Protein AF-A0A7C7S060-F1 (afdb_monomer)

Sequence (243 aa):
MTETAKLADVVFPVQAQVEREGTFTSGERRVQRFYPVVAPKGESLPDFQIAAKLGAKAGIELKGGFPSLIFPQIAAEIPAYEGITYRKLAEVTEQWPIVGGGDLYYGGTSYKNEQGLGVHLALHPDGDAEPWSAGTAASKSADALLAVPVTRLYDRGATLTPSNVLEPRLSHPFVALNPSDAEAQRAADGMKVNVGVNGASAPVTVRVDETVPAGFALLPRSMGIPLDGPTEVIIQLVEVVQA

Radius of gyration: 24.38 Å; Cα contacts (8 Å, |Δi|>4): 375; chains: 1; bounding box: 64×53×62 Å

Mean predicted aligned error: 9.03 Å

Structure (mmCIF, N/CA/C/O backbone):
data_AF-A0A7C7S060-F1
#
_entry.id   AF-A0A7C7S060-F1
#
loop_
_atom_site.group_PDB
_atom_site.id
_atom_site.type_symbol
_atom_site.label_atom_id
_atom_site.label_alt_id
_atom_site.label_comp_id
_atom_site.label_asym_id
_atom_site.label_entity_id
_atom_site.label_seq_id
_atom_site.pdbx_PDB_ins_code
_atom_site.Cartn_x
_atom_site.Cartn_y
_atom_site.Cartn_z
_atom_site.occupancy
_atom_site.B_iso_or_equiv
_atom_site.auth_seq_id
_atom_site.auth_comp_id
_atom_site.auth_asym_id
_atom_site.auth_atom_id
_atom_site.pdbx_PDB_model_num
ATOM 1 N N . MET A 1 1 ? -13.611 -7.825 -8.639 1.00 79.19 1 MET A N 1
ATOM 2 C CA . MET A 1 1 ? -13.849 -6.448 -9.126 1.00 79.19 1 MET A CA 1
ATOM 3 C C . MET A 1 1 ? -13.937 -5.533 -7.914 1.00 79.19 1 MET A C 1
ATOM 5 O O . MET A 1 1 ? -14.607 -5.929 -6.968 1.00 79.19 1 MET A O 1
ATOM 9 N N . THR A 1 2 ? -13.242 -4.394 -7.897 1.00 84.81 2 THR A N 1
ATOM 10 C CA . THR A 1 2 ? -13.289 -3.431 -6.774 1.00 84.81 2 THR A CA 1
ATOM 11 C C . THR A 1 2 ? -14.566 -2.586 -6.815 1.00 84.81 2 THR A C 1
ATOM 13 O O . THR A 1 2 ? -15.189 -2.496 -7.871 1.00 84.81 2 THR A O 1
ATOM 16 N N . GLU A 1 3 ? -14.947 -1.942 -5.704 1.00 84.56 3 GLU A N 1
ATOM 17 C CA . GLU A 1 3 ? -16.113 -1.036 -5.681 1.00 84.56 3 GLU A CA 1
ATOM 18 C C . GLU A 1 3 ? -15.950 0.128 -6.667 1.00 84.56 3 GLU A C 1
ATOM 20 O O . GLU A 1 3 ? -16.863 0.407 -7.436 1.00 84.56 3 GLU A O 1
ATOM 25 N N . THR A 1 4 ? -14.757 0.728 -6.749 1.00 88.56 4 THR A N 1
ATOM 26 C CA . THR A 1 4 ? -14.450 1.768 -7.745 1.00 88.56 4 THR A CA 1
ATOM 27 C C . THR A 1 4 ? -14.657 1.272 -9.176 1.00 88.56 4 THR A C 1
ATOM 29 O O . THR A 1 4 ? -15.249 1.973 -9.987 1.00 88.56 4 THR A O 1
ATOM 32 N N . ALA A 1 5 ? -14.221 0.047 -9.491 1.00 90.88 5 ALA A N 1
ATOM 33 C CA . ALA A 1 5 ? -14.382 -0.516 -10.830 1.00 90.88 5 ALA A CA 1
ATOM 34 C C . ALA A 1 5 ? -15.846 -0.840 -11.174 1.00 90.88 5 ALA A C 1
ATOM 36 O O . ALA A 1 5 ? -16.201 -0.814 -12.345 1.00 90.88 5 ALA A O 1
ATOM 37 N N . LYS A 1 6 ? -16.709 -1.120 -10.184 1.00 92.00 6 LYS A N 1
ATOM 38 C CA . LYS A 1 6 ? -18.154 -1.319 -10.415 1.00 92.00 6 LYS A CA 1
ATOM 39 C C . LYS A 1 6 ? -18.878 -0.028 -10.809 1.00 92.00 6 LYS A C 1
ATOM 41 O O . LYS A 1 6 ? -19.919 -0.108 -11.448 1.00 92.00 6 LYS A O 1
ATOM 46 N N . LEU A 1 7 ? -18.349 1.127 -10.403 1.00 95.25 7 LEU A N 1
ATOM 47 C CA . LEU A 1 7 ? -18.899 2.449 -10.722 1.00 95.25 7 LEU A CA 1
ATOM 48 C C . LEU A 1 7 ? -18.325 3.041 -12.017 1.00 95.25 7 LEU A C 1
ATOM 50 O O . LEU A 1 7 ? -18.773 4.099 -12.446 1.00 95.25 7 LEU A O 1
ATOM 54 N N . ALA A 1 8 ? -17.312 2.407 -12.607 1.00 97.00 8 ALA A N 1
ATOM 55 C CA . ALA A 1 8 ? -16.615 2.936 -13.769 1.00 97.00 8 ALA A CA 1
ATOM 56 C C . ALA A 1 8 ? -17.361 2.620 -15.072 1.00 97.00 8 ALA A C 1
ATOM 58 O O . ALA A 1 8 ? -17.828 1.499 -15.270 1.00 97.00 8 ALA A O 1
ATOM 59 N N . ASP A 1 9 ? -17.376 3.578 -16.002 1.00 98.06 9 ASP A N 1
ATOM 60 C CA . ASP A 1 9 ? -17.895 3.362 -17.360 1.00 98.06 9 ASP A CA 1
ATOM 61 C C . ASP A 1 9 ? -17.021 2.386 -18.163 1.00 98.06 9 ASP A C 1
ATOM 63 O O . ASP A 1 9 ? -17.504 1.633 -19.008 1.00 98.06 9 ASP A O 1
ATOM 67 N N . VAL A 1 10 ? -15.709 2.408 -17.907 1.00 95.69 10 VAL A N 1
ATOM 68 C CA . VAL A 1 10 ? -14.715 1.586 -18.601 1.00 95.69 10 VAL A CA 1
ATOM 69 C C . VAL A 1 10 ? -13.734 1.011 -17.589 1.00 95.69 10 VAL A C 1
ATOM 71 O O . VAL A 1 10 ? -13.185 1.728 -16.754 1.00 95.69 10 VAL A O 1
ATOM 74 N N . VAL A 1 11 ? -13.471 -0.290 -17.703 1.00 95.12 11 VAL A N 1
ATOM 75 C CA . VAL A 1 11 ? -12.499 -1.009 -16.875 1.00 95.12 11 VAL A CA 1
ATOM 76 C C . VAL A 1 11 ? -11.458 -1.659 -17.779 1.00 95.12 11 VAL A C 1
ATOM 78 O O . VAL A 1 11 ? -11.801 -2.460 -18.647 1.00 95.12 11 VAL A O 1
ATOM 81 N N . PHE A 1 12 ? -10.180 -1.345 -17.556 1.00 95.06 12 PHE A N 1
ATOM 82 C CA . PHE A 1 12 ? -9.064 -2.004 -18.236 1.00 95.06 12 PHE A CA 1
ATOM 83 C C . PHE A 1 12 ? -8.462 -3.096 -17.339 1.00 95.06 12 PHE A C 1
ATOM 85 O O . PHE A 1 12 ? -8.062 -2.796 -16.212 1.00 95.06 12 PHE A O 1
ATOM 92 N N . PRO A 1 13 ? -8.377 -4.359 -17.797 1.00 93.88 13 PRO A N 1
ATOM 93 C CA . PRO A 1 13 ? -7.760 -5.426 -17.020 1.00 93.88 13 PRO A CA 1
ATOM 94 C C . PRO A 1 13 ? -6.232 -5.274 -17.001 1.00 93.88 13 PRO A C 1
ATOM 96 O O . PRO A 1 13 ? -5.565 -5.349 -18.034 1.00 93.88 13 PRO A O 1
ATOM 99 N N . VAL A 1 14 ? -5.677 -5.094 -15.805 1.00 94.50 14 VAL A N 1
ATOM 100 C CA . VAL A 1 14 ? -4.238 -4.915 -15.571 1.00 94.50 14 VAL A CA 1
ATOM 101 C C . VAL A 1 14 ? -3.610 -6.212 -15.062 1.00 94.50 14 VAL A C 1
ATOM 103 O O . VAL A 1 14 ? -4.205 -6.917 -14.247 1.00 94.50 14 VAL A O 1
ATOM 106 N N . GLN A 1 15 ? -2.391 -6.509 -15.516 1.00 95.00 15 GLN A N 1
ATOM 107 C CA . GLN A 1 15 ? -1.579 -7.612 -14.995 1.00 95.00 15 GLN A CA 1
ATOM 108 C C . GLN A 1 15 ? -1.198 -7.402 -13.525 1.00 95.00 15 GLN A C 1
ATOM 110 O O . GLN A 1 15 ? -0.670 -6.354 -13.141 1.00 95.00 15 GLN A O 1
ATOM 115 N N . ALA A 1 16 ? -1.391 -8.434 -12.704 1.00 91.50 16 ALA A N 1
ATOM 116 C CA . ALA A 1 16 ? -0.886 -8.440 -11.334 1.00 91.50 16 ALA A CA 1
ATOM 117 C C . ALA A 1 16 ? 0.652 -8.346 -11.318 1.00 91.50 16 ALA A C 1
ATOM 119 O O . ALA A 1 16 ? 1.317 -8.682 -12.294 1.00 91.50 16 ALA A O 1
ATOM 120 N N . GLN A 1 17 ? 1.249 -7.939 -10.190 1.00 91.38 17 GLN A N 1
ATOM 121 C CA . GLN A 1 17 ? 2.715 -7.848 -10.062 1.00 91.38 17 GLN A CA 1
ATOM 122 C C . GLN A 1 17 ? 3.420 -9.144 -10.495 1.00 91.38 17 GLN A C 1
ATOM 124 O O . GLN A 1 17 ? 4.419 -9.091 -11.198 1.00 91.38 17 GLN A O 1
ATOM 129 N N . VAL A 1 18 ? 2.878 -10.300 -10.110 1.00 92.44 18 VAL A N 1
ATOM 130 C CA . VAL A 1 18 ? 3.444 -11.624 -10.417 1.00 92.44 18 VAL A CA 1
ATOM 131 C C . VAL A 1 18 ? 3.318 -12.037 -11.889 1.00 92.44 18 VAL A C 1
ATOM 133 O O . VAL A 1 18 ? 3.950 -13.006 -12.296 1.00 92.44 18 VAL A O 1
ATOM 136 N N . GLU A 1 19 ? 2.512 -11.330 -12.682 1.00 95.12 19 GLU A N 1
ATOM 137 C CA . GLU A 1 19 ? 2.265 -11.603 -14.107 1.00 95.12 19 GLU A CA 1
ATOM 138 C C . GLU A 1 19 ? 3.166 -10.767 -15.031 1.00 95.12 19 GLU A C 1
ATOM 140 O O . GLU A 1 19 ? 3.164 -10.975 -16.243 1.00 95.12 19 GLU A O 1
ATOM 145 N N . ARG A 1 20 ? 3.936 -9.819 -14.476 1.00 94.31 20 ARG A N 1
ATOM 146 C CA . ARG A 1 20 ? 4.751 -8.864 -15.239 1.00 94.31 20 ARG A CA 1
ATOM 147 C C . ARG A 1 20 ? 6.133 -8.656 -14.632 1.00 94.31 20 ARG A C 1
ATOM 149 O O . ARG A 1 20 ? 6.391 -9.046 -13.500 1.00 94.31 20 ARG A O 1
ATOM 156 N N . GLU A 1 21 ? 7.017 -8.007 -15.383 1.00 93.69 21 GLU A N 1
ATOM 157 C CA . GLU A 1 21 ? 8.284 -7.494 -14.852 1.00 93.69 21 GLU A CA 1
ATOM 158 C C . GLU A 1 21 ? 8.208 -5.987 -14.590 1.00 93.69 21 GLU A C 1
ATOM 160 O O . GLU A 1 21 ? 7.337 -5.281 -15.109 1.00 93.69 21 GLU A O 1
ATOM 165 N N . GLY A 1 22 ? 9.162 -5.488 -13.812 1.00 94.75 22 GLY A N 1
ATOM 166 C CA . GLY A 1 22 ? 9.316 -4.064 -13.562 1.00 94.75 22 GLY A CA 1
ATOM 167 C C . GLY A 1 22 ? 10.299 -3.788 -12.436 1.00 94.75 22 GLY A C 1
ATOM 168 O O . GLY A 1 22 ? 11.129 -4.631 -12.091 1.00 94.75 22 GLY A O 1
ATOM 169 N N . THR A 1 23 ? 10.190 -2.599 -11.850 1.00 95.31 23 THR A N 1
ATOM 170 C CA . THR A 1 23 ? 11.013 -2.180 -10.713 1.00 95.31 23 THR A CA 1
ATOM 171 C C . THR A 1 23 ? 10.163 -1.581 -9.600 1.00 95.31 23 THR A C 1
ATOM 173 O O . THR A 1 23 ? 9.201 -0.873 -9.890 1.00 95.31 23 THR A O 1
ATOM 176 N N . PHE A 1 24 ? 10.550 -1.806 -8.345 1.00 95.12 24 PHE A N 1
ATOM 177 C CA . PHE A 1 24 ? 10.040 -1.0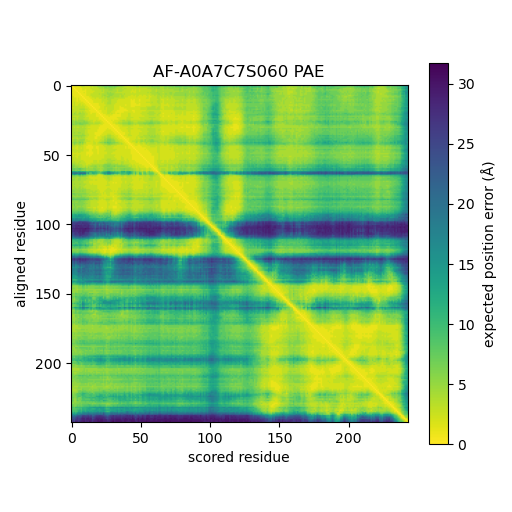79 -7.180 1.00 95.12 24 PHE A CA 1
ATOM 178 C C . PHE A 1 24 ? 11.152 -0.284 -6.519 1.00 95.12 24 PHE A C 1
ATOM 180 O O . PHE A 1 24 ? 12.291 -0.739 -6.491 1.00 95.12 24 PHE A O 1
ATOM 187 N N . THR A 1 25 ? 10.797 0.854 -5.934 1.00 94.38 25 THR A N 1
ATOM 188 C CA . THR A 1 25 ? 11.681 1.623 -5.058 1.00 94.38 25 THR A CA 1
ATOM 189 C C . THR A 1 25 ? 11.137 1.525 -3.641 1.00 94.38 25 THR A C 1
ATOM 191 O O . THR A 1 25 ? 10.009 1.938 -3.381 1.00 94.38 25 THR A O 1
ATOM 194 N N . SER A 1 26 ? 11.905 0.921 -2.738 1.00 92.56 26 SER A N 1
ATOM 195 C CA . SER A 1 26 ? 11.508 0.722 -1.343 1.00 92.56 26 SER A CA 1
ATOM 196 C C . SER A 1 26 ? 11.658 2.003 -0.508 1.00 92.56 26 SER A C 1
ATOM 198 O O . SER A 1 26 ? 12.288 2.973 -0.931 1.00 92.56 26 SER A O 1
ATOM 200 N N . GLY A 1 27 ? 11.129 1.990 0.723 1.00 89.25 27 GLY A N 1
ATOM 201 C CA . GLY A 1 27 ? 11.260 3.105 1.673 1.00 89.25 27 GLY A CA 1
ATOM 202 C C . GLY A 1 27 ? 12.701 3.396 2.118 1.00 89.25 27 GLY A C 1
ATOM 203 O O . GLY A 1 27 ? 13.007 4.520 2.494 1.00 89.25 27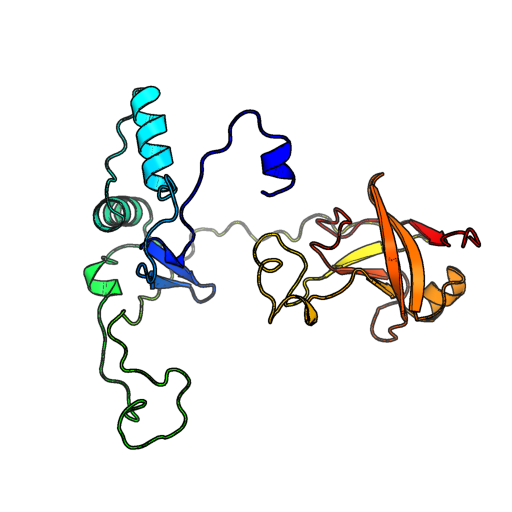 GLY A O 1
ATOM 204 N N . GLU A 1 28 ? 13.614 2.427 2.000 1.00 90.31 28 GLU A N 1
ATOM 205 C CA . GLU A 1 28 ? 15.060 2.638 2.193 1.00 90.31 28 GLU A CA 1
ATOM 206 C C . GLU A 1 28 ? 15.756 3.199 0.935 1.00 90.31 28 GLU A C 1
ATOM 208 O O . GLU A 1 28 ? 16.983 3.238 0.858 1.00 90.31 28 GLU A O 1
ATOM 213 N N . ARG A 1 29 ? 14.979 3.648 -0.062 1.00 92.62 29 ARG A N 1
ATOM 214 C CA . ARG A 1 29 ? 15.452 4.176 -1.351 1.00 92.62 29 ARG A CA 1
ATOM 215 C C . ARG A 1 29 ? 16.199 3.135 -2.187 1.00 92.62 29 ARG A C 1
ATOM 217 O O . ARG A 1 29 ? 17.098 3.489 -2.947 1.00 92.62 29 ARG A O 1
ATOM 224 N N . ARG A 1 30 ? 15.853 1.850 -2.074 1.00 94.12 30 ARG A N 1
ATOM 225 C CA . ARG A 1 30 ? 16.434 0.787 -2.905 1.00 94.12 30 ARG A CA 1
ATOM 226 C C . ARG A 1 30 ? 15.531 0.477 -4.089 1.00 94.12 30 ARG A C 1
ATOM 228 O O . ARG A 1 30 ? 14.397 0.046 -3.901 1.00 94.12 30 ARG A O 1
ATOM 235 N N . VAL A 1 31 ? 16.058 0.634 -5.299 1.00 96.19 31 VAL A N 1
ATOM 236 C CA . VAL A 1 31 ? 15.412 0.193 -6.538 1.00 96.19 31 VAL A CA 1
ATOM 237 C C . VAL A 1 31 ? 15.711 -1.285 -6.751 1.00 96.19 31 VAL A C 1
ATOM 239 O O . VAL A 1 31 ? 16.875 -1.672 -6.792 1.00 96.19 31 VAL A O 1
ATOM 242 N N . GLN A 1 32 ? 14.689 -2.116 -6.915 1.00 94.19 32 GLN A N 1
ATOM 243 C CA . GLN A 1 32 ? 14.816 -3.554 -7.152 1.00 94.19 32 GLN A CA 1
ATOM 244 C C . GLN A 1 32 ? 14.000 -3.965 -8.370 1.00 94.19 32 GLN A C 1
ATOM 246 O O . GLN A 1 32 ? 12.876 -3.500 -8.551 1.00 94.19 32 GLN A O 1
ATOM 251 N N . ARG A 1 33 ? 14.556 -4.858 -9.194 1.00 94.06 33 ARG A N 1
ATOM 252 C CA . ARG A 1 33 ? 13.839 -5.473 -10.312 1.00 94.06 33 ARG A CA 1
ATOM 253 C C . ARG A 1 33 ? 13.039 -6.674 -9.816 1.00 94.06 33 ARG A C 1
ATOM 255 O O . ARG A 1 33 ? 13.531 -7.454 -9.008 1.00 94.06 33 ARG A O 1
ATOM 262 N N . PHE A 1 34 ? 11.830 -6.833 -10.334 1.00 92.88 34 PHE A N 1
ATOM 263 C CA . PHE A 1 34 ? 11.032 -8.042 -10.169 1.00 92.88 34 PHE A CA 1
ATOM 264 C C . PHE A 1 34 ? 10.691 -8.636 -11.537 1.00 92.88 34 PHE A C 1
ATOM 266 O O . PHE A 1 34 ? 10.683 -7.932 -12.551 1.00 92.88 34 PHE A O 1
ATOM 273 N N . TYR A 1 35 ? 10.412 -9.935 -11.548 1.00 92.25 35 TYR A N 1
ATOM 274 C CA . TYR A 1 35 ? 10.188 -10.729 -12.754 1.00 92.25 35 TYR A CA 1
ATOM 275 C C . TYR A 1 35 ? 8.811 -11.396 -12.699 1.00 92.25 35 TYR A C 1
ATOM 277 O O . TYR A 1 35 ? 8.323 -11.675 -11.598 1.00 92.25 35 TYR A O 1
ATOM 285 N N . PRO A 1 36 ? 8.196 -11.691 -13.857 1.00 93.38 36 PRO A N 1
ATOM 286 C CA . PRO A 1 36 ? 6.986 -12.490 -13.904 1.00 93.38 36 PRO A CA 1
ATOM 287 C C . PRO A 1 36 ? 7.281 -13.892 -13.373 1.00 93.38 36 PRO A C 1
ATOM 289 O O . PRO A 1 36 ? 8.278 -14.518 -13.731 1.00 93.38 36 PRO A O 1
ATOM 292 N N . VAL A 1 37 ? 6.389 -14.386 -12.526 1.00 92.56 37 VAL A N 1
ATOM 293 C CA . VAL A 1 37 ? 6.444 -15.736 -11.946 1.00 92.56 37 VAL A CA 1
ATOM 294 C C . VAL A 1 37 ? 5.328 -16.612 -12.515 1.00 92.56 37 VAL A C 1
ATOM 296 O O . VAL A 1 37 ? 5.441 -17.834 -12.537 1.00 92.56 37 VAL A O 1
ATOM 299 N N . VAL A 1 38 ? 4.253 -15.998 -13.009 1.00 94.00 38 VAL A N 1
ATOM 300 C CA . VAL A 1 38 ? 3.121 -16.684 -13.637 1.00 94.00 38 VAL A CA 1
ATOM 301 C C . VAL A 1 38 ? 2.779 -16.035 -14.973 1.00 94.00 38 VAL A C 1
ATOM 303 O O . VAL A 1 38 ? 3.106 -14.875 -15.217 1.00 94.00 38 VAL A O 1
ATOM 306 N N . ALA A 1 39 ? 2.114 -16.789 -15.847 1.00 94.62 39 ALA A N 1
ATOM 307 C CA . ALA A 1 39 ? 1.621 -16.249 -17.107 1.00 94.62 39 ALA A CA 1
ATOM 308 C C . ALA A 1 39 ? 0.500 -15.217 -16.861 1.00 94.62 39 ALA A C 1
ATOM 310 O O . ALA A 1 39 ? -0.282 -15.392 -15.918 1.00 94.62 39 ALA A O 1
ATOM 311 N N . PRO A 1 40 ? 0.377 -14.183 -17.714 1.00 93.62 40 PRO A N 1
ATOM 312 C CA . PRO A 1 40 ? -0.748 -13.257 -17.676 1.00 93.62 40 PRO A CA 1
ATOM 313 C C . PRO A 1 40 ? -2.099 -13.967 -17.745 1.00 93.62 40 PRO A C 1
ATOM 315 O O . PRO A 1 40 ? -2.257 -14.976 -18.438 1.00 93.62 40 PRO A O 1
ATOM 318 N N . LYS A 1 41 ? -3.093 -13.418 -17.048 1.00 90.44 41 LYS A N 1
ATOM 319 C CA . LYS A 1 41 ? -4.456 -13.952 -17.048 1.00 90.44 41 LYS A CA 1
ATOM 320 C C . LYS A 1 41 ? -5.336 -13.259 -18.080 1.00 90.44 41 LYS A C 1
ATOM 322 O O . LYS A 1 41 ? -5.590 -12.060 -17.996 1.00 90.44 41 LYS A O 1
ATOM 327 N N . GLY A 1 42 ? -5.897 -14.054 -18.989 1.00 93.19 42 GLY A N 1
ATOM 328 C CA . GLY A 1 42 ? -6.830 -13.566 -20.003 1.00 93.19 42 GLY A CA 1
ATOM 329 C C . GLY A 1 42 ? -6.182 -12.516 -20.902 1.00 93.19 42 GLY A C 1
ATOM 330 O O . GLY A 1 42 ? -5.068 -12.706 -21.378 1.00 93.19 42 GLY A O 1
ATOM 331 N N . GLU A 1 43 ? -6.881 -11.403 -21.113 1.00 93.12 43 GLU A N 1
ATOM 332 C CA . GLU A 1 43 ? -6.430 -10.291 -21.960 1.00 93.12 43 GLU A CA 1
ATOM 333 C C . GLU A 1 43 ? -5.741 -9.172 -21.156 1.00 93.12 43 GLU A C 1
ATOM 335 O O . GLU A 1 43 ? -5.649 -8.034 -21.620 1.00 93.12 43 GLU A O 1
ATOM 340 N N . SER A 1 44 ? -5.287 -9.462 -19.929 1.00 94.88 44 SER A N 1
ATOM 341 C CA . SER A 1 44 ? -4.650 -8.453 -19.087 1.00 94.88 44 SER A CA 1
ATOM 342 C C . SER A 1 44 ? -3.315 -7.988 -19.668 1.00 94.88 44 SER A C 1
ATOM 344 O O . SER A 1 44 ? -2.501 -8.771 -20.171 1.00 94.88 44 SER A O 1
ATOM 346 N N . LEU A 1 45 ? -3.065 -6.684 -19.563 1.00 95.06 45 LEU A N 1
ATOM 347 C CA . LEU A 1 45 ? -1.833 -6.048 -20.026 1.00 95.06 45 LEU A CA 1
ATOM 348 C C . LEU A 1 45 ? -1.111 -5.354 -18.863 1.00 95.06 45 LEU A C 1
ATOM 350 O O . LEU A 1 45 ? -1.756 -4.954 -17.890 1.00 95.06 45 LEU A O 1
ATOM 354 N N . PRO A 1 46 ? 0.218 -5.161 -18.936 1.00 95.00 46 PRO A N 1
ATOM 355 C CA . PRO A 1 46 ? 0.897 -4.266 -18.011 1.00 95.00 46 PRO A CA 1
ATOM 356 C C . PRO A 1 46 ? 0.348 -2.838 -18.147 1.00 95.00 46 PRO A C 1
ATOM 358 O O . PRO A 1 46 ? 0.124 -2.374 -19.267 1.00 95.00 46 PRO A O 1
ATOM 361 N N . ASP A 1 47 ? 0.225 -2.112 -17.029 1.00 93.88 47 ASP A N 1
ATOM 362 C CA . ASP A 1 47 ? -0.286 -0.726 -17.005 1.00 93.88 47 ASP A CA 1
ATOM 363 C C . ASP A 1 47 ? 0.347 0.177 -18.076 1.00 93.88 47 ASP A C 1
ATOM 365 O O . ASP A 1 47 ? -0.349 0.890 -18.797 1.00 93.88 47 ASP A O 1
ATOM 369 N N . PHE A 1 48 ? 1.673 0.106 -18.240 1.00 92.69 48 PHE A N 1
ATOM 370 C CA . PHE A 1 48 ? 2.401 0.943 -19.195 1.00 92.69 48 PHE A CA 1
ATOM 371 C C . PHE A 1 48 ? 2.032 0.652 -20.660 1.00 92.69 48 PHE A C 1
ATOM 373 O O . PHE A 1 48 ? 2.052 1.564 -21.484 1.00 92.69 48 PHE A O 1
ATOM 380 N N . GLN A 1 49 ? 1.651 -0.585 -21.005 1.00 93.69 49 GLN A N 1
ATOM 381 C CA . GLN A 1 49 ? 1.196 -0.911 -22.361 1.00 93.69 49 GLN A CA 1
ATOM 382 C C . GLN A 1 49 ? -0.224 -0.407 -22.612 1.00 93.69 49 GLN A C 1
ATOM 384 O O . GLN A 1 49 ? -0.537 0.000 -23.731 1.00 93.69 49 GLN A O 1
ATOM 389 N N . ILE A 1 50 ? -1.081 -0.414 -21.587 1.00 94.31 50 ILE A N 1
ATOM 390 C CA . ILE A 1 50 ? -2.417 0.188 -21.662 1.00 94.31 50 ILE A CA 1
ATOM 391 C C . ILE A 1 50 ? -2.267 1.693 -21.892 1.00 94.31 50 ILE A C 1
ATOM 393 O O . ILE A 1 50 ? -2.840 2.219 -22.845 1.00 94.31 50 ILE A O 1
ATOM 397 N N . ALA A 1 51 ? -1.418 2.361 -21.104 1.00 93.06 51 ALA A N 1
ATOM 398 C CA . ALA A 1 51 ? -1.097 3.774 -21.284 1.00 93.06 51 ALA A CA 1
ATOM 399 C C . ALA A 1 51 ? -0.552 4.066 -22.693 1.00 93.06 51 ALA A C 1
ATOM 401 O O . ALA A 1 51 ? -1.031 4.987 -23.350 1.00 93.06 51 ALA A O 1
ATOM 402 N N . ALA A 1 52 ? 0.371 3.246 -23.208 1.00 92.62 52 ALA A N 1
ATOM 403 C CA . ALA A 1 52 ? 0.900 3.395 -24.564 1.00 92.62 52 ALA A CA 1
ATOM 404 C C . ALA A 1 52 ? -0.174 3.241 -25.654 1.00 92.62 52 ALA A C 1
ATOM 406 O O . ALA A 1 52 ? -0.218 4.032 -26.596 1.00 92.62 52 ALA A O 1
ATOM 407 N N . LYS A 1 53 ? -1.081 2.264 -25.523 1.00 93.06 53 LYS A N 1
ATOM 408 C CA . LYS A 1 53 ? -2.200 2.064 -26.462 1.00 93.06 53 LYS A CA 1
ATOM 409 C C . LYS A 1 53 ? -3.198 3.224 -26.430 1.00 93.06 53 LYS A C 1
ATOM 411 O O . LYS A 1 53 ? -3.701 3.614 -27.483 1.00 93.06 53 LYS A O 1
ATOM 416 N N . LEU A 1 54 ? -3.488 3.761 -25.245 1.00 94.12 54 LEU A N 1
ATOM 417 C CA . LEU A 1 54 ? -4.349 4.934 -25.082 1.00 94.12 54 LEU A CA 1
ATOM 418 C C . LEU A 1 54 ? -3.692 6.185 -25.668 1.00 94.12 54 LEU A C 1
ATOM 420 O O . LEU A 1 54 ? -4.329 6.892 -26.446 1.00 94.12 54 LEU A O 1
ATOM 424 N N . GLY A 1 55 ? -2.407 6.400 -25.379 1.00 93.75 55 GLY A N 1
ATOM 425 C CA . GLY A 1 55 ? -1.606 7.471 -25.966 1.00 93.75 55 GLY A CA 1
ATOM 426 C C . GLY A 1 55 ? -1.646 7.428 -27.490 1.00 93.75 55 GLY A C 1
ATOM 427 O O . GLY A 1 55 ? -2.006 8.420 -28.115 1.00 93.75 55 GLY A O 1
ATOM 428 N N . ALA A 1 56 ? -1.406 6.259 -28.094 1.00 93.50 56 ALA A N 1
ATOM 429 C CA . ALA A 1 56 ? -1.436 6.099 -29.547 1.00 93.50 56 ALA A CA 1
ATOM 430 C C . ALA A 1 56 ? -2.794 6.491 -30.159 1.00 93.50 56 ALA A C 1
ATOM 432 O O . ALA A 1 56 ? -2.839 7.127 -31.210 1.00 93.50 56 ALA A O 1
ATOM 433 N N . LYS A 1 57 ? -3.909 6.169 -29.487 1.00 94.06 57 LYS A N 1
ATOM 434 C CA . LYS A 1 57 ? -5.253 6.600 -29.912 1.00 94.06 57 LYS A CA 1
ATOM 435 C C . LYS A 1 57 ? -5.476 8.107 -29.768 1.00 94.06 57 LYS A C 1
ATOM 437 O O . LYS A 1 57 ? -6.253 8.666 -30.533 1.00 94.06 57 LYS A O 1
ATOM 442 N N . ALA A 1 58 ? -4.800 8.747 -28.819 1.00 95.75 58 ALA A N 1
ATOM 443 C CA . ALA A 1 58 ? -4.812 10.192 -28.614 1.00 95.75 58 ALA A CA 1
ATOM 444 C C . ALA A 1 58 ? -3.763 10.945 -29.462 1.00 95.75 58 ALA A C 1
ATOM 446 O O . ALA A 1 58 ? -3.630 12.157 -29.323 1.00 95.75 58 ALA A O 1
ATOM 447 N N . GLY A 1 59 ? -3.010 10.255 -30.329 1.00 96.19 59 GLY A N 1
ATOM 448 C CA . GLY A 1 59 ? -1.944 10.858 -31.138 1.00 96.19 59 GLY A CA 1
ATOM 449 C C . GLY A 1 59 ? -0.621 11.087 -30.393 1.00 96.19 59 GLY A C 1
ATOM 450 O O . GLY A 1 59 ? 0.233 11.816 -30.886 1.00 96.19 59 GLY A O 1
ATOM 451 N N . ILE A 1 60 ? -0.438 10.471 -29.221 1.00 93.81 60 ILE A N 1
ATOM 452 C CA . ILE A 1 60 ? 0.781 10.533 -28.405 1.00 93.81 60 ILE A CA 1
ATOM 453 C C . ILE A 1 60 ? 1.538 9.208 -28.531 1.00 93.81 60 ILE A C 1
ATOM 455 O O . ILE A 1 60 ? 1.079 8.162 -28.070 1.00 93.81 60 ILE A O 1
ATOM 459 N N . GLU A 1 61 ? 2.728 9.237 -29.123 1.00 89.06 61 GLU A N 1
ATOM 460 C CA . GLU A 1 61 ? 3.554 8.039 -29.260 1.00 89.06 61 GLU A CA 1
ATOM 461 C C . GLU A 1 61 ? 4.408 7.809 -28.005 1.00 89.06 61 GLU A C 1
ATOM 463 O O . GLU A 1 61 ? 5.436 8.453 -27.797 1.00 89.06 61 GLU A O 1
ATOM 468 N N . LEU A 1 62 ? 3.993 6.859 -27.163 1.00 86.12 62 LEU A N 1
ATOM 469 C CA . LEU A 1 62 ? 4.776 6.420 -26.007 1.00 86.12 62 LEU A CA 1
ATOM 470 C C . LEU A 1 62 ? 5.652 5.223 -26.392 1.00 86.12 62 LEU A C 1
ATOM 472 O O . LEU A 1 62 ? 5.165 4.113 -26.626 1.00 86.12 62 LEU A O 1
ATOM 476 N N . LYS A 1 63 ? 6.969 5.436 -26.435 1.00 77.06 63 LYS A N 1
ATOM 477 C CA . LYS A 1 63 ? 7.956 4.380 -26.694 1.00 77.06 63 LYS A CA 1
ATOM 478 C C . LYS A 1 63 ? 8.096 3.500 -25.448 1.00 77.06 63 LYS A C 1
ATOM 480 O O . LYS A 1 63 ? 8.727 3.911 -24.479 1.00 77.06 63 LYS A O 1
ATOM 485 N N . GLY A 1 64 ? 7.524 2.292 -25.445 1.00 65.88 64 GLY A N 1
ATOM 486 C CA . GLY A 1 64 ? 7.534 1.488 -24.215 1.00 65.88 64 GLY A CA 1
ATOM 487 C C . GLY A 1 64 ? 6.895 0.104 -24.285 1.00 65.88 64 GLY A C 1
ATOM 488 O O . GLY A 1 64 ? 5.977 -0.183 -23.528 1.00 65.88 64 GLY A O 1
ATOM 489 N N . GLY A 1 65 ? 7.387 -0.787 -25.151 1.00 80.00 65 GLY A N 1
ATOM 490 C CA . GLY A 1 65 ? 6.917 -2.183 -25.173 1.00 80.00 65 GLY A CA 1
ATOM 491 C C . GLY A 1 65 ? 7.377 -3.016 -23.968 1.00 80.00 65 GLY A C 1
ATOM 492 O O . GLY A 1 65 ? 6.679 -3.943 -23.557 1.00 80.00 65 GLY A O 1
ATOM 493 N N . PHE A 1 66 ? 8.523 -2.652 -23.385 1.00 89.00 66 PHE A N 1
ATOM 494 C CA . PHE A 1 66 ? 9.184 -3.391 -22.312 1.00 89.00 66 PHE A CA 1
ATOM 495 C C . PHE A 1 66 ? 9.711 -2.438 -21.235 1.00 89.00 66 PHE A C 1
ATOM 497 O O . PHE A 1 66 ? 10.198 -1.354 -21.579 1.00 89.00 66 PHE A O 1
ATOM 504 N N . PRO A 1 67 ? 9.708 -2.835 -19.950 1.00 92.44 67 PRO A N 1
ATOM 505 C CA . PRO A 1 67 ? 10.205 -1.980 -18.872 1.00 92.44 67 PRO A CA 1
ATOM 506 C C . PRO A 1 67 ? 11.680 -1.577 -19.029 1.00 92.44 67 PRO A C 1
ATOM 508 O O . PRO A 1 67 ? 12.056 -0.462 -18.671 1.00 92.44 67 PRO A O 1
ATOM 511 N N . SER A 1 68 ? 12.494 -2.419 -19.673 1.00 91.00 68 SER A N 1
ATOM 512 C CA . SER A 1 68 ? 13.891 -2.125 -20.021 1.00 91.00 68 SER A CA 1
ATOM 513 C C . SER A 1 68 ? 14.072 -0.954 -20.998 1.00 91.00 68 SER A C 1
ATOM 515 O O . SER A 1 68 ? 15.152 -0.370 -21.037 1.00 91.00 68 SER A O 1
ATOM 517 N N . LEU A 1 69 ? 13.038 -0.594 -21.767 1.00 90.81 69 LEU A N 1
ATOM 518 C CA . LEU A 1 69 ? 13.036 0.557 -22.680 1.00 90.81 69 LEU A CA 1
ATOM 519 C C . LEU A 1 69 ? 12.462 1.823 -22.033 1.00 90.81 69 LEU A C 1
ATOM 521 O O . LEU A 1 69 ? 12.774 2.932 -22.463 1.00 90.81 69 LEU A O 1
ATOM 525 N N . ILE A 1 70 ? 11.624 1.658 -21.009 1.00 92.62 70 ILE A N 1
ATOM 526 C CA . ILE A 1 70 ? 10.987 2.761 -20.280 1.00 92.62 70 ILE A CA 1
ATOM 527 C C . ILE A 1 70 ? 11.932 3.295 -19.206 1.00 92.62 70 ILE A C 1
ATOM 529 O O . ILE A 1 70 ? 12.095 4.501 -19.058 1.00 92.62 70 ILE A O 1
ATOM 533 N N . PHE A 1 71 ? 12.603 2.409 -18.474 1.00 93.62 71 PHE A N 1
ATOM 534 C CA . PHE A 1 71 ? 13.439 2.805 -17.345 1.00 93.62 71 PHE A CA 1
ATOM 535 C C . PHE A 1 71 ? 14.584 3.764 -17.699 1.00 93.62 71 PHE A C 1
ATOM 537 O O . PHE A 1 71 ? 14.805 4.691 -16.927 1.00 93.62 71 PHE A O 1
ATOM 544 N N . PRO A 1 72 ? 15.284 3.639 -18.846 1.00 92.38 72 PRO A N 1
ATOM 545 C CA . PRO A 1 72 ? 16.268 4.642 -19.250 1.00 92.38 72 PRO A CA 1
ATOM 546 C C . PRO A 1 72 ? 15.672 6.041 -19.452 1.00 92.38 72 PRO A C 1
ATOM 548 O O . PRO A 1 72 ? 16.371 7.020 -19.227 1.00 92.38 72 PRO A O 1
ATOM 551 N N . GLN A 1 73 ? 14.397 6.148 -19.845 1.00 92.31 73 GLN A N 1
ATOM 552 C CA . GLN A 1 73 ? 13.706 7.439 -19.968 1.00 92.31 73 GLN A CA 1
ATOM 553 C C . GLN A 1 73 ? 13.472 8.042 -18.579 1.00 92.31 73 GLN A C 1
ATOM 555 O O . GLN A 1 73 ? 13.816 9.195 -18.351 1.00 92.31 73 GLN A O 1
ATOM 560 N N . ILE A 1 74 ? 13.011 7.224 -17.623 1.00 92.25 74 ILE A N 1
ATOM 561 C CA . ILE A 1 74 ? 12.871 7.623 -16.211 1.00 92.25 74 ILE A CA 1
ATOM 562 C C . ILE A 1 74 ? 14.223 8.068 -15.640 1.00 92.25 74 ILE A C 1
ATOM 564 O O . ILE A 1 74 ? 14.315 9.114 -15.008 1.00 92.25 74 ILE A O 1
ATOM 568 N N . ALA A 1 75 ? 15.282 7.291 -15.879 1.00 92.31 75 ALA A N 1
ATOM 569 C CA . ALA A 1 75 ? 16.625 7.586 -15.389 1.00 92.31 75 ALA A CA 1
ATOM 570 C C . ALA A 1 75 ? 17.247 8.840 -16.024 1.00 92.31 75 ALA A C 1
ATOM 572 O O . ALA A 1 75 ? 18.110 9.459 -15.410 1.00 92.31 75 ALA A O 1
ATOM 573 N N . ALA A 1 76 ? 16.820 9.213 -17.234 1.00 91.69 76 ALA A N 1
ATOM 574 C CA . ALA A 1 76 ? 17.236 10.451 -17.886 1.00 91.69 76 ALA A CA 1
ATOM 575 C C . ALA A 1 76 ? 16.486 11.684 -17.352 1.00 91.69 76 ALA A C 1
ATOM 577 O O . ALA A 1 76 ? 17.029 12.784 -17.390 1.00 91.69 76 ALA A O 1
ATOM 578 N N . GLU A 1 77 ? 15.252 11.511 -16.876 1.00 92.31 77 GLU A N 1
ATOM 579 C CA . GLU A 1 77 ? 14.403 12.603 -16.388 1.00 92.31 77 GLU A CA 1
ATOM 580 C C . GLU A 1 77 ? 14.559 12.854 -14.882 1.00 92.31 77 GLU A C 1
ATOM 582 O O . GLU A 1 77 ? 14.488 13.996 -14.435 1.00 92.31 77 GLU A O 1
ATOM 587 N N . ILE A 1 78 ? 14.795 11.803 -14.092 1.00 90.81 78 ILE A N 1
ATOM 588 C CA . ILE A 1 78 ? 14.875 11.883 -12.631 1.00 90.81 78 ILE A CA 1
ATOM 589 C C . ILE A 1 78 ? 16.338 11.733 -12.187 1.00 90.81 78 ILE A C 1
ATOM 591 O O . ILE A 1 78 ? 16.845 10.608 -12.181 1.00 90.81 78 ILE A O 1
ATOM 595 N N . PRO A 1 79 ? 17.004 12.808 -11.711 1.00 89.25 79 PRO A N 1
ATOM 596 C CA . PRO A 1 79 ? 18.421 12.772 -11.326 1.00 89.25 79 PRO A CA 1
ATOM 597 C C . PRO A 1 79 ? 18.774 11.683 -10.307 1.00 89.25 79 PRO A C 1
ATOM 599 O O . PRO A 1 79 ? 19.832 11.070 -10.377 1.00 89.25 79 PRO A O 1
ATOM 602 N N . ALA A 1 80 ? 17.863 11.365 -9.382 1.00 89.56 80 ALA A N 1
ATOM 603 C CA . ALA A 1 80 ? 18.088 10.313 -8.389 1.00 89.56 80 ALA A CA 1
ATOM 604 C C . ALA A 1 80 ? 18.330 8.919 -9.009 1.00 89.56 80 ALA A C 1
ATOM 606 O O . ALA A 1 80 ? 18.953 8.073 -8.370 1.00 89.56 80 ALA A O 1
ATOM 607 N N . TYR A 1 81 ? 17.844 8.678 -10.231 1.00 92.44 81 TYR A N 1
ATOM 608 C CA . TYR A 1 81 ? 17.966 7.410 -10.956 1.00 92.44 81 TYR A CA 1
ATOM 609 C C . TYR A 1 81 ? 19.191 7.367 -11.885 1.00 92.44 81 TYR A C 1
ATOM 611 O O . TYR A 1 81 ? 19.380 6.380 -12.606 1.00 92.44 81 TYR A O 1
ATOM 619 N N . GLU A 1 82 ? 20.039 8.398 -11.863 1.00 89.50 82 GLU A N 1
ATOM 620 C CA . GLU A 1 82 ? 21.239 8.475 -12.689 1.00 89.50 82 GLU A CA 1
ATOM 621 C C . GLU A 1 82 ? 22.145 7.245 -12.496 1.00 89.50 82 GLU A C 1
ATOM 623 O O . GLU A 1 82 ? 22.391 6.758 -11.389 1.00 89.50 82 GLU A O 1
ATOM 628 N N . GLY A 1 83 ? 22.634 6.693 -13.610 1.00 88.88 83 GLY A N 1
ATOM 629 C CA . GLY A 1 83 ? 23.530 5.534 -13.604 1.00 88.88 83 GLY A CA 1
ATOM 630 C C . GLY A 1 83 ? 22.878 4.211 -13.177 1.00 88.88 83 GLY A C 1
ATOM 631 O O . GLY A 1 83 ? 23.572 3.190 -13.073 1.00 88.88 83 GLY A O 1
ATOM 632 N N . ILE A 1 84 ? 21.563 4.185 -12.941 1.00 93.75 84 ILE A N 1
ATOM 633 C CA . ILE A 1 84 ? 20.814 2.952 -12.699 1.00 93.75 84 ILE A CA 1
ATOM 634 C C . ILE A 1 84 ? 20.350 2.391 -14.039 1.00 93.75 84 ILE A C 1
ATOM 636 O O . ILE A 1 84 ? 19.755 3.074 -14.865 1.00 93.75 84 ILE A O 1
ATOM 640 N N . THR A 1 85 ? 20.616 1.107 -14.261 1.00 93.62 85 THR A N 1
ATOM 641 C CA . THR A 1 85 ? 20.196 0.394 -15.470 1.00 93.62 85 THR A CA 1
ATOM 642 C C . THR A 1 85 ? 19.576 -0.942 -15.096 1.00 93.62 85 THR A C 1
ATOM 644 O O . THR A 1 85 ? 19.896 -1.510 -14.053 1.00 93.62 85 THR A O 1
ATOM 647 N N . TYR A 1 86 ? 18.739 -1.499 -15.974 1.00 92.12 86 TYR A N 1
ATOM 648 C CA . TYR A 1 86 ? 18.169 -2.839 -15.775 1.00 92.12 86 TYR A CA 1
ATOM 649 C C . TYR A 1 86 ? 19.238 -3.920 -15.597 1.00 92.12 86 TYR A C 1
ATOM 651 O O . TYR A 1 86 ? 19.025 -4.874 -14.853 1.00 92.12 86 TYR A O 1
ATOM 659 N N . ARG A 1 87 ? 20.398 -3.750 -16.244 1.00 91.81 87 ARG A N 1
ATOM 660 C CA . ARG A 1 87 ? 21.556 -4.624 -16.060 1.00 91.81 87 ARG A CA 1
ATOM 661 C C . ARG A 1 87 ? 22.087 -4.533 -14.633 1.00 91.81 87 ARG A C 1
ATOM 663 O O . ARG A 1 87 ? 22.195 -5.562 -13.986 1.00 91.81 87 ARG A O 1
ATOM 670 N N . LYS A 1 88 ? 22.332 -3.316 -14.139 1.00 93.31 88 LYS A N 1
ATOM 671 C CA . LYS A 1 88 ? 22.814 -3.075 -12.771 1.00 93.31 88 LYS A CA 1
ATOM 672 C C . LYS A 1 88 ? 21.831 -3.593 -11.718 1.00 93.31 88 LYS A C 1
ATOM 674 O O . LYS A 1 88 ? 22.232 -4.161 -10.715 1.00 93.31 88 LYS A O 1
ATOM 679 N N . LEU A 1 89 ? 20.529 -3.450 -11.967 1.00 93.56 89 LEU A N 1
ATOM 680 C CA . LEU A 1 89 ? 19.486 -3.970 -11.078 1.00 93.56 89 LEU A CA 1
ATOM 681 C C . LEU A 1 89 ? 19.443 -5.502 -11.015 1.00 93.56 89 LEU A C 1
ATOM 683 O O . LEU A 1 89 ? 18.989 -6.039 -10.010 1.00 93.56 89 LEU A O 1
ATOM 687 N N . ALA A 1 90 ? 19.895 -6.187 -12.067 1.00 91.56 90 ALA A N 1
ATOM 688 C CA . ALA A 1 90 ? 19.969 -7.644 -12.139 1.00 91.56 90 ALA A CA 1
ATOM 689 C C . ALA A 1 90 ? 21.310 -8.207 -11.631 1.00 91.56 90 ALA A C 1
ATOM 691 O O . ALA A 1 90 ? 21.497 -9.422 -11.633 1.00 91.56 90 ALA A O 1
ATOM 692 N N . GLU A 1 91 ? 22.249 -7.354 -11.209 1.00 92.06 91 GLU A N 1
ATOM 693 C CA . GLU A 1 91 ? 23.527 -7.808 -10.664 1.00 92.06 91 GLU A CA 1
ATOM 694 C C . GLU A 1 91 ? 23.324 -8.521 -9.326 1.00 92.06 91 GLU A C 1
ATOM 696 O O . GLU A 1 91 ? 22.619 -8.050 -8.426 1.00 92.06 91 GLU A O 1
ATOM 701 N N . VAL A 1 92 ? 23.976 -9.673 -9.210 1.00 89.06 92 VAL A N 1
ATOM 702 C CA . VAL A 1 92 ? 24.024 -10.497 -8.007 1.00 89.06 92 VAL A CA 1
ATOM 703 C C . VAL A 1 92 ? 25.465 -10.590 -7.530 1.00 89.06 92 VAL A C 1
ATOM 705 O O . VAL A 1 92 ? 26.399 -10.576 -8.332 1.00 89.06 92 VAL A O 1
ATOM 708 N N . THR A 1 93 ? 25.650 -10.706 -6.221 1.00 83.75 93 THR A N 1
ATOM 709 C CA . THR A 1 93 ? 26.945 -11.022 -5.615 1.00 83.75 93 THR A CA 1
ATOM 710 C C . THR A 1 93 ? 26.790 -12.261 -4.756 1.00 83.75 93 THR A C 1
ATOM 712 O O . THR A 1 93 ? 25.702 -12.541 -4.247 1.00 83.75 93 THR A O 1
ATOM 715 N N . GLU A 1 94 ? 27.878 -13.002 -4.579 1.00 79.50 94 GLU A N 1
ATOM 716 C CA . GLU A 1 94 ? 27.901 -14.110 -3.632 1.00 79.50 94 GLU A CA 1
ATOM 717 C C . GLU A 1 94 ? 27.611 -13.592 -2.214 1.00 79.50 94 GLU A C 1
ATOM 719 O O . GLU A 1 94 ? 28.103 -12.533 -1.815 1.00 79.50 94 GLU A O 1
ATOM 724 N N . GLN A 1 95 ? 26.760 -14.307 -1.477 1.00 71.38 95 GLN A N 1
ATOM 725 C CA . GLN A 1 95 ? 26.392 -13.975 -0.103 1.00 71.38 95 GLN A CA 1
ATOM 726 C C . GLN A 1 95 ? 26.947 -15.045 0.834 1.00 71.38 95 GLN A C 1
ATOM 728 O O . GLN A 1 95 ? 26.771 -16.237 0.585 1.00 71.38 95 GLN A O 1
ATOM 733 N N . TRP A 1 96 ? 27.611 -14.604 1.906 1.00 69.12 96 TRP A N 1
ATOM 734 C CA . TRP A 1 96 ? 28.107 -15.471 2.971 1.00 69.12 96 TRP A CA 1
ATOM 735 C C . TRP A 1 96 ? 27.271 -15.279 4.250 1.00 69.12 96 TRP A C 1
ATOM 737 O O . TRP A 1 96 ? 27.005 -14.129 4.611 1.00 69.12 96 TRP A O 1
ATOM 747 N N . PRO A 1 97 ? 26.891 -16.347 4.977 1.00 69.38 97 PRO A N 1
ATOM 748 C CA . PRO A 1 97 ? 27.116 -17.760 4.657 1.00 69.38 97 PRO A CA 1
ATOM 749 C C . PRO A 1 97 ? 26.365 -18.183 3.391 1.00 69.38 97 PRO A C 1
ATOM 751 O O . PRO A 1 97 ? 25.383 -17.550 3.015 1.00 69.38 97 PRO A O 1
ATOM 754 N N . ILE A 1 98 ? 26.828 -19.245 2.729 1.00 67.38 98 ILE A N 1
ATOM 755 C CA . ILE A 1 98 ? 26.120 -19.808 1.574 1.00 67.38 98 ILE A CA 1
ATOM 756 C C . ILE A 1 98 ? 24.809 -20.420 2.087 1.00 67.38 98 ILE A C 1
ATOM 758 O O . ILE A 1 98 ? 24.795 -21.521 2.630 1.00 67.38 98 ILE A O 1
ATOM 762 N N . VAL A 1 99 ? 23.709 -19.681 1.950 1.00 63.16 99 VAL A N 1
ATOM 763 C CA . VAL A 1 99 ? 22.360 -20.125 2.323 1.00 63.16 99 VAL A CA 1
ATOM 764 C C . VAL A 1 99 ? 21.698 -20.788 1.109 1.00 63.16 99 VAL A C 1
ATOM 766 O O . VAL A 1 99 ? 21.759 -20.258 0.001 1.00 63.16 99 VAL A O 1
ATOM 769 N N . GLY A 1 100 ? 21.044 -21.940 1.307 1.00 54.91 100 GLY A N 1
ATOM 770 C CA . GLY A 1 100 ? 20.275 -22.623 0.251 1.00 54.91 100 GLY A CA 1
ATOM 771 C C . GLY A 1 100 ? 21.024 -23.715 -0.530 1.00 54.91 100 GLY A C 1
ATOM 772 O O . GLY A 1 100 ? 20.596 -24.077 -1.624 1.00 54.91 100 GLY A O 1
ATOM 773 N N . GLY A 1 101 ? 22.125 -24.244 0.018 1.00 60.00 101 GLY A N 1
ATOM 774 C CA . GLY A 1 101 ? 22.746 -25.509 -0.408 1.00 60.00 101 GLY A CA 1
ATOM 775 C C . GLY A 1 101 ? 22.209 -26.724 0.370 1.00 60.00 101 GLY A C 1
ATOM 776 O O . GLY A 1 101 ? 21.279 -26.595 1.161 1.00 60.00 101 GLY A O 1
ATOM 777 N N . GLY A 1 102 ? 22.805 -27.909 0.173 1.00 55.28 102 GLY A N 1
ATOM 778 C CA . GLY A 1 102 ? 22.446 -29.130 0.922 1.00 55.28 102 GLY A CA 1
ATOM 779 C C . GLY A 1 102 ? 22.632 -29.016 2.443 1.00 55.28 102 GLY A C 1
ATOM 780 O O . GLY A 1 102 ? 21.979 -29.736 3.196 1.00 55.28 102 GLY A O 1
ATOM 781 N N . ASP A 1 103 ? 23.450 -28.060 2.886 1.00 53.09 103 ASP A N 1
ATOM 782 C CA . ASP A 1 103 ? 23.631 -27.714 4.291 1.00 53.09 103 ASP A CA 1
ATOM 783 C C . ASP A 1 103 ? 22.619 -26.630 4.692 1.00 53.09 103 ASP A C 1
ATOM 785 O O . ASP A 1 103 ? 22.817 -25.425 4.522 1.00 53.09 103 ASP A O 1
ATOM 789 N N . LEU A 1 104 ? 21.475 -27.099 5.191 1.00 51.72 104 LEU A N 1
ATOM 790 C CA . LEU A 1 104 ? 20.374 -26.297 5.716 1.00 51.72 104 LEU A CA 1
ATOM 791 C C . LEU A 1 104 ? 20.809 -25.533 6.973 1.00 51.72 104 LEU A C 1
ATOM 793 O O . LEU A 1 104 ? 20.707 -26.054 8.082 1.00 51.72 104 LEU A O 1
ATOM 797 N N . TYR A 1 105 ? 21.221 -24.275 6.824 1.00 49.12 105 TYR A N 1
ATOM 798 C CA . TYR A 1 105 ? 21.226 -23.331 7.939 1.00 49.12 105 TYR A CA 1
ATOM 799 C C . TYR A 1 105 ? 20.510 -22.022 7.602 1.00 49.12 105 TYR A C 1
ATOM 801 O O . TYR A 1 105 ? 20.535 -21.510 6.487 1.00 49.12 105 TYR A O 1
ATOM 809 N N . TYR A 1 106 ? 19.810 -21.547 8.627 1.00 51.88 106 TYR A N 1
ATOM 810 C CA . TYR A 1 106 ? 18.828 -20.472 8.669 1.00 51.88 106 TYR A CA 1
ATOM 811 C C . TYR A 1 106 ? 19.339 -19.164 8.033 1.00 51.88 106 TYR A C 1
ATOM 813 O O . TYR A 1 106 ? 20.178 -18.468 8.599 1.00 51.88 106 TYR A O 1
ATOM 821 N N . GLY A 1 107 ? 18.783 -18.796 6.882 1.00 47.09 107 GLY A N 1
ATOM 822 C CA . GLY A 1 107 ? 18.953 -17.484 6.263 1.00 47.09 107 GLY A CA 1
ATOM 823 C C . GLY A 1 107 ? 17.715 -17.184 5.430 1.00 47.09 107 GLY A C 1
ATOM 824 O O . GLY A 1 107 ? 17.249 -18.044 4.691 1.00 47.09 107 GLY A O 1
ATOM 825 N N . GLY A 1 108 ? 17.121 -16.006 5.618 1.00 56.12 108 GLY A N 1
ATOM 826 C CA . GLY A 1 108 ? 15.734 -15.709 5.230 1.00 56.12 108 GLY A CA 1
ATOM 827 C C . GLY A 1 108 ? 15.339 -16.022 3.779 1.00 56.12 108 GLY A C 1
ATOM 828 O O . GLY A 1 108 ? 14.167 -16.291 3.530 1.00 56.12 108 GLY A O 1
ATOM 829 N N . THR A 1 109 ? 16.284 -16.047 2.835 1.00 53.31 109 THR A N 1
ATOM 830 C CA . THR A 1 109 ? 16.073 -16.570 1.478 1.00 53.31 109 THR A CA 1
ATOM 831 C C . THR A 1 109 ? 16.763 -17.923 1.339 1.00 53.31 109 THR A C 1
ATOM 833 O O . THR A 1 109 ? 17.977 -18.003 1.186 1.00 53.31 109 THR A O 1
ATOM 836 N N . SER A 1 110 ? 15.983 -19.001 1.360 1.00 58.44 110 SER A N 1
ATOM 837 C CA . SER A 1 110 ? 16.448 -20.390 1.229 1.00 58.44 110 SER A CA 1
ATOM 838 C C . SER A 1 110 ? 16.874 -20.786 -0.196 1.00 58.44 110 SER A C 1
ATOM 840 O O . SER A 1 110 ? 16.969 -21.971 -0.505 1.00 58.44 110 SER A O 1
ATOM 842 N N . TYR A 1 111 ? 17.123 -19.812 -1.076 1.00 68.06 111 TYR A N 1
ATOM 843 C CA . TYR A 1 111 ? 17.483 -20.016 -2.476 1.00 68.06 111 TYR A CA 1
ATOM 844 C C . TYR A 1 111 ? 18.598 -19.059 -2.905 1.00 68.06 111 TYR A C 1
ATOM 846 O O . TYR A 1 111 ? 18.707 -17.937 -2.408 1.00 68.06 111 TYR A O 1
ATOM 854 N N . LYS A 1 112 ? 19.408 -19.502 -3.872 1.00 75.50 112 LYS A N 1
ATOM 855 C CA . LYS A 1 112 ? 20.440 -18.681 -4.509 1.00 75.50 112 LYS A CA 1
ATOM 856 C C . LYS A 1 112 ? 19.789 -17.503 -5.241 1.00 75.50 112 LYS A C 1
ATOM 858 O O . LYS A 1 112 ? 18.928 -17.706 -6.094 1.00 75.50 112 LYS A O 1
ATOM 863 N N . ASN A 1 113 ? 20.209 -16.279 -4.926 1.00 79.06 113 ASN A N 1
ATOM 864 C CA . ASN A 1 113 ? 19.700 -15.095 -5.611 1.00 79.06 113 ASN A CA 1
ATOM 865 C C . ASN A 1 113 ? 20.255 -15.019 -7.043 1.00 79.06 113 ASN A C 1
ATOM 867 O O . ASN A 1 113 ? 21.461 -14.894 -7.242 1.00 79.06 113 ASN A O 1
ATOM 871 N N . GLU A 1 114 ? 19.355 -15.049 -8.025 1.00 82.94 114 GLU A N 1
ATOM 872 C CA . GLU A 1 114 ? 19.646 -14.848 -9.454 1.00 82.94 114 GLU A CA 1
ATOM 873 C C . GLU A 1 114 ? 18.839 -13.674 -10.045 1.00 82.94 114 GLU A C 1
ATOM 875 O O . GLU A 1 114 ? 18.814 -13.460 -11.253 1.00 82.94 114 GLU A O 1
ATOM 880 N N . GLN A 1 115 ? 18.155 -12.911 -9.188 1.00 83.44 115 GLN A N 1
ATOM 881 C CA . GLN A 1 115 ? 17.194 -11.872 -9.569 1.00 83.44 115 GLN A CA 1
ATOM 882 C C . GLN A 1 115 ? 17.736 -10.450 -9.372 1.00 83.44 115 GLN A C 1
ATOM 884 O O . GLN A 1 115 ? 17.233 -9.507 -9.986 1.00 83.44 115 GLN A O 1
ATOM 889 N N . GLY A 1 116 ? 18.797 -10.305 -8.582 1.00 87.62 116 GLY A N 1
ATOM 890 C CA . GLY A 1 116 ? 19.494 -9.045 -8.356 1.00 87.62 116 GLY A CA 1
ATOM 891 C C . GLY A 1 116 ? 19.371 -8.543 -6.920 1.00 87.62 116 GLY A C 1
ATOM 892 O O . GLY A 1 116 ? 18.488 -8.951 -6.163 1.00 87.62 116 GLY A O 1
ATOM 893 N N . LEU A 1 117 ? 20.287 -7.662 -6.517 1.00 86.50 117 LEU A N 1
ATOM 894 C CA . LEU A 1 117 ? 20.328 -7.078 -5.163 1.00 86.50 117 LEU A CA 1
ATOM 895 C C . LEU A 1 117 ? 19.655 -5.703 -5.066 1.00 86.50 117 LEU A C 1
ATOM 897 O O . LEU A 1 117 ? 19.426 -5.187 -3.967 1.00 86.50 117 LEU A O 1
ATOM 901 N N . GLY A 1 118 ? 19.340 -5.108 -6.216 1.00 91.62 118 GLY A N 1
ATOM 902 C CA . GLY A 1 118 ? 18.893 -3.727 -6.315 1.00 91.62 118 GLY A CA 1
ATOM 903 C C . GLY A 1 118 ? 19.989 -2.697 -6.049 1.00 91.62 118 GLY A C 1
ATOM 904 O O . GLY A 1 118 ? 21.106 -3.017 -5.649 1.00 91.62 118 GLY A O 1
ATOM 905 N N . VAL A 1 119 ? 19.655 -1.431 -6.280 1.00 93.56 119 VAL A N 1
ATOM 906 C CA . VAL A 1 119 ? 20.573 -0.292 -6.183 1.00 93.56 119 VAL A CA 1
ATOM 907 C C . VAL A 1 119 ? 19.953 0.762 -5.275 1.00 93.56 119 VAL A C 1
ATOM 909 O O . VAL A 1 119 ? 18.805 1.150 -5.479 1.00 93.56 119 VAL A O 1
ATOM 912 N N . HIS A 1 120 ? 20.698 1.235 -4.277 1.00 93.12 120 HIS A N 1
ATOM 913 C CA . HIS A 1 120 ? 20.275 2.399 -3.502 1.00 93.12 120 HIS A CA 1
ATOM 914 C C . HIS A 1 120 ? 20.405 3.664 -4.341 1.00 93.12 120 HIS A C 1
ATOM 916 O O . HIS A 1 120 ? 21.455 3.909 -4.936 1.00 93.12 120 HIS A O 1
ATOM 922 N N . LEU A 1 121 ? 19.352 4.476 -4.348 1.00 90.94 121 LEU A N 1
ATOM 923 C CA . LEU A 1 121 ? 19.404 5.814 -4.915 1.00 90.94 121 LEU A CA 1
ATOM 924 C C . LEU A 1 121 ? 20.444 6.640 -4.149 1.00 90.94 121 LEU A C 1
ATOM 926 O O . LEU A 1 121 ? 20.540 6.562 -2.915 1.00 90.94 121 LEU A O 1
ATOM 930 N N . ALA A 1 122 ? 21.208 7.457 -4.869 1.00 84.19 122 ALA A N 1
ATOM 931 C CA . ALA A 1 122 ? 22.074 8.435 -4.230 1.00 84.19 122 ALA A CA 1
ATOM 932 C C . ALA A 1 122 ? 21.225 9.409 -3.397 1.00 84.19 122 ALA A C 1
ATOM 934 O O . ALA A 1 122 ? 20.063 9.678 -3.714 1.00 84.19 122 ALA A O 1
ATOM 935 N N . LEU A 1 123 ? 21.788 9.908 -2.296 1.00 78.31 123 LEU A N 1
ATOM 936 C CA . LEU A 1 123 ? 21.229 11.102 -1.672 1.00 78.31 123 LEU A CA 1
ATOM 937 C C . LEU A 1 123 ? 21.548 12.253 -2.619 1.00 78.31 123 LEU A C 1
ATOM 939 O O . LEU A 1 123 ? 22.719 12.526 -2.879 1.00 78.31 123 LEU A O 1
ATOM 943 N N . HIS A 1 124 ? 20.517 12.872 -3.180 1.00 68.00 124 HIS A N 1
ATOM 944 C CA . HIS A 1 124 ? 20.719 14.124 -3.884 1.00 68.00 124 HIS A CA 1
ATOM 945 C C . HIS A 1 124 ? 21.015 15.186 -2.816 1.00 68.00 124 HIS A C 1
ATOM 947 O O . HIS A 1 124 ? 20.320 15.175 -1.799 1.00 68.00 124 HIS A O 1
ATOM 953 N N . PRO A 1 125 ? 22.038 16.051 -2.974 1.00 64.25 125 PRO A N 1
ATOM 954 C CA . PRO A 1 125 ? 22.205 17.181 -2.072 1.00 64.25 125 PRO A CA 1
ATOM 955 C C . PRO A 1 125 ? 20.885 17.943 -2.043 1.00 64.25 125 PRO A C 1
ATOM 957 O O . PRO A 1 125 ? 20.332 18.240 -3.109 1.00 64.25 125 PRO A O 1
ATOM 960 N N . ASP A 1 126 ? 20.368 18.150 -0.833 1.00 57.62 126 ASP A N 1
ATOM 961 C CA . ASP A 1 126 ? 19.118 18.854 -0.602 1.00 57.62 126 ASP A CA 1
ATOM 962 C C . ASP A 1 126 ? 19.204 20.199 -1.342 1.00 57.62 126 ASP A C 1
ATOM 964 O O . ASP A 1 126 ? 20.003 21.069 -0.994 1.00 57.62 126 ASP A O 1
ATOM 968 N N . GLY A 1 127 ? 18.405 20.364 -2.402 1.00 62.22 127 GLY A N 1
ATOM 969 C CA . GLY A 1 127 ? 17.897 21.701 -2.699 1.00 62.22 127 GLY A CA 1
ATOM 970 C C . GLY A 1 127 ? 17.057 22.150 -1.506 1.00 62.22 127 GLY A C 1
ATOM 971 O O . GLY A 1 127 ? 16.718 21.305 -0.680 1.00 62.22 127 GLY A O 1
ATOM 972 N N . ASP A 1 128 ? 16.731 23.440 -1.399 1.00 63.19 128 ASP A N 1
ATOM 973 C CA . ASP A 1 128 ? 15.872 23.969 -0.332 1.00 63.19 128 ASP A CA 1
ATOM 974 C C . ASP A 1 128 ? 14.595 23.119 -0.218 1.00 63.19 128 ASP A C 1
ATOM 976 O O . ASP A 1 128 ? 13.638 23.288 -0.975 1.00 63.19 128 ASP A O 1
ATOM 980 N N . ALA A 1 129 ? 14.621 22.118 0.662 1.00 64.62 129 ALA A N 1
ATOM 981 C CA . ALA A 1 129 ? 13.539 21.172 0.785 1.00 64.62 129 ALA A CA 1
ATOM 982 C C . ALA A 1 129 ? 12.400 21.953 1.417 1.00 64.62 129 ALA A C 1
ATOM 984 O O . ALA A 1 129 ? 12.558 22.487 2.517 1.00 64.62 129 ALA A O 1
ATOM 985 N N . GLU A 1 130 ? 11.276 22.041 0.705 1.00 68.06 130 GLU A N 1
ATOM 986 C CA . GLU A 1 130 ? 10.026 22.547 1.259 1.00 68.06 130 GLU A CA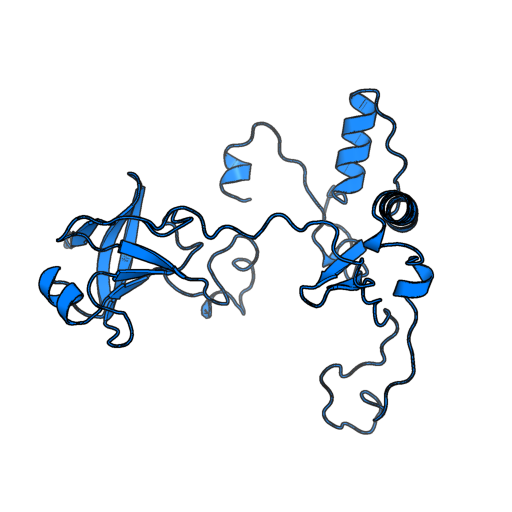 1
ATOM 987 C C . GLU A 1 130 ? 9.826 21.868 2.623 1.00 68.06 130 GLU A C 1
ATOM 989 O O . GLU A 1 130 ? 9.721 20.634 2.677 1.00 68.06 130 GLU A O 1
ATOM 994 N N . PRO A 1 131 ? 9.871 22.622 3.738 1.00 71.94 131 PRO A N 1
ATOM 995 C CA . PRO A 1 131 ? 9.774 22.021 5.050 1.00 71.94 131 PRO A CA 1
ATOM 996 C C . PRO A 1 131 ? 8.456 21.262 5.116 1.00 71.94 131 PRO A C 1
ATOM 998 O O . PRO A 1 131 ? 7.389 21.814 4.836 1.00 71.94 131 PRO A O 1
ATOM 1001 N N . TRP A 1 132 ? 8.532 19.977 5.468 1.00 72.56 132 TRP A N 1
ATOM 1002 C CA . TRP A 1 132 ? 7.337 19.172 5.658 1.00 72.56 132 TRP A CA 1
ATOM 1003 C C . TRP A 1 132 ? 6.442 19.869 6.684 1.00 72.56 132 TRP A C 1
ATOM 1005 O O . TRP A 1 132 ? 6.824 20.031 7.845 1.00 72.56 132 TRP A O 1
ATOM 1015 N N . SER A 1 133 ? 5.257 20.297 6.252 1.00 72.06 133 SER A N 1
ATOM 1016 C CA . SER A 1 133 ? 4.240 20.782 7.170 1.00 72.06 133 SER A CA 1
ATOM 1017 C C . SER A 1 133 ? 3.379 19.600 7.593 1.00 72.06 133 SER A C 1
ATOM 1019 O O . SER A 1 133 ? 2.712 18.954 6.781 1.00 72.06 133 SER A O 1
ATOM 1021 N N . ALA A 1 134 ? 3.380 19.309 8.894 1.00 66.44 134 ALA A N 1
ATOM 1022 C CA . ALA A 1 134 ? 2.243 18.629 9.485 1.00 66.44 134 ALA A CA 1
ATOM 1023 C C . ALA A 1 134 ? 1.050 19.552 9.218 1.00 66.44 134 ALA A C 1
ATOM 1025 O O . ALA A 1 134 ? 1.055 20.687 9.692 1.00 66.44 134 ALA A O 1
ATOM 1026 N N . GLY A 1 135 ? 0.100 19.135 8.380 1.00 69.00 135 GLY A N 1
ATOM 1027 C CA . GLY A 1 135 ? -1.076 19.949 8.068 1.00 69.00 135 GLY A CA 1
ATOM 1028 C C . GLY A 1 135 ? -1.828 20.406 9.327 1.00 69.00 135 GLY A C 1
ATOM 1029 O O . GLY A 1 135 ? -1.476 20.066 10.456 1.00 69.00 135 GLY A O 1
ATOM 1030 N N . THR A 1 136 ? -2.896 21.183 9.158 1.00 68.38 136 THR A N 1
ATOM 1031 C CA . THR A 1 136 ? -3.680 21.667 10.303 1.00 68.38 136 THR A CA 1
ATOM 1032 C C . THR A 1 136 ? -4.170 20.497 11.161 1.00 68.38 136 THR A C 1
ATOM 1034 O O . THR A 1 136 ? -4.798 19.567 10.653 1.00 68.38 136 THR A O 1
ATOM 1037 N N . ALA A 1 137 ? -3.874 20.540 12.463 1.00 69.69 137 ALA A N 1
ATOM 1038 C CA . ALA A 1 137 ? -4.354 19.536 13.402 1.00 69.69 137 ALA A CA 1
ATOM 1039 C C . ALA A 1 137 ? -5.888 19.516 13.394 1.00 69.69 137 ALA A C 1
ATOM 1041 O O . ALA A 1 137 ? -6.525 20.569 13.465 1.00 69.69 137 ALA A O 1
ATOM 1042 N N . ALA A 1 138 ? -6.477 18.323 13.314 1.00 73.75 138 ALA A N 1
ATOM 1043 C CA . ALA A 1 138 ? -7.922 18.188 13.409 1.00 73.75 138 ALA A CA 1
ATOM 1044 C C . ALA A 1 138 ? -8.396 18.684 14.782 1.00 73.75 138 ALA A C 1
ATOM 1046 O O . ALA A 1 138 ? -7.883 18.260 15.820 1.00 73.75 138 ALA A O 1
ATOM 1047 N N . SER A 1 139 ? -9.368 19.592 14.781 1.00 74.50 139 SER A N 1
ATOM 1048 C CA . SER A 1 139 ? -10.034 20.055 15.994 1.00 74.50 139 SER A CA 1
ATOM 1049 C C . SER A 1 139 ? -11.212 19.152 16.333 1.00 74.50 139 SER A C 1
ATOM 1051 O O . SER A 1 139 ? -11.892 18.664 15.432 1.00 74.50 139 SER A O 1
ATOM 1053 N N . LYS A 1 140 ? -11.491 19.005 17.628 1.00 80.50 140 LYS A N 1
ATOM 1054 C CA . LYS A 1 140 ? -12.714 18.382 18.131 1.00 80.50 140 LYS A CA 1
ATOM 1055 C C . LYS A 1 140 ? -13.431 19.302 19.117 1.00 80.50 140 LYS A C 1
ATOM 1057 O O . LYS A 1 140 ? -12.791 20.078 19.828 1.00 80.50 140 LYS A O 1
ATOM 1062 N N . SER A 1 141 ? -14.745 19.196 19.166 1.00 81.88 141 SER A N 1
ATOM 1063 C CA . SER A 1 141 ? -15.608 19.750 20.198 1.00 81.88 141 SER A CA 1
ATOM 1064 C C . SER A 1 141 ? -15.373 19.035 21.533 1.00 81.88 141 SER A C 1
ATOM 1066 O O . SER A 1 141 ? -14.861 17.915 21.574 1.00 81.88 141 SER A O 1
ATOM 1068 N N . ALA A 1 142 ? -15.691 19.713 22.642 1.00 73.50 142 ALA A N 1
ATOM 1069 C CA . ALA A 1 142 ? -15.302 19.286 23.991 1.00 73.50 142 ALA A CA 1
ATOM 1070 C C . ALA A 1 142 ? -15.768 17.860 24.342 1.00 73.50 142 ALA A C 1
ATOM 1072 O O . ALA A 1 142 ? -15.019 17.121 24.978 1.00 73.50 142 ALA A O 1
ATOM 1073 N N . ASP A 1 143 ? -16.942 17.463 23.843 1.00 78.06 143 ASP A N 1
ATOM 1074 C CA . ASP A 1 143 ? -17.584 16.180 24.148 1.00 78.06 143 ASP A CA 1
ATOM 1075 C C . ASP A 1 143 ? -17.513 15.167 22.991 1.00 78.06 143 ASP A C 1
ATOM 1077 O O . ASP A 1 143 ? -18.051 14.063 23.090 1.00 78.06 143 ASP A O 1
ATOM 1081 N N . ALA A 1 144 ? -16.856 15.519 21.880 1.00 86.00 144 ALA A N 1
ATOM 1082 C CA . ALA A 1 144 ? -16.707 14.618 20.745 1.00 86.00 144 ALA A CA 1
ATOM 1083 C C . ALA A 1 144 ? -15.489 13.698 20.891 1.00 86.00 144 ALA A C 1
ATOM 1085 O O . ALA A 1 144 ? -14.426 14.063 21.418 1.00 86.00 144 ALA A O 1
ATOM 1086 N N . LEU A 1 145 ? -15.637 12.495 20.336 1.00 91.81 145 LEU A N 1
ATOM 1087 C CA . LEU A 1 145 ? -14.528 11.589 20.084 1.00 91.81 145 LEU A CA 1
ATOM 1088 C C . LEU A 1 145 ? -13.885 11.950 18.749 1.00 91.81 145 LEU A C 1
ATOM 1090 O O . LEU A 1 145 ? -14.568 12.077 17.731 1.00 91.81 145 LEU A O 1
ATOM 1094 N N . LEU A 1 146 ? -12.560 12.078 18.747 1.00 93.19 146 LEU A N 1
ATOM 1095 C CA . LEU A 1 146 ? -11.793 12.215 17.516 1.00 93.19 146 LEU A CA 1
ATOM 1096 C C . LEU A 1 146 ? -11.351 10.824 17.065 1.00 93.19 146 LEU A C 1
ATOM 1098 O O . LEU A 1 146 ? -10.489 10.206 17.698 1.00 93.19 146 LEU A O 1
ATOM 1102 N N . ALA A 1 147 ? -11.935 10.316 15.983 1.00 92.31 147 ALA A N 1
ATOM 1103 C CA . ALA A 1 147 ? -11.473 9.066 15.414 1.00 92.31 147 ALA A CA 1
ATOM 1104 C C . ALA A 1 147 ? -10.169 9.260 14.659 1.00 92.31 147 ALA A C 1
ATOM 1106 O O . ALA A 1 147 ? -10.075 10.111 13.779 1.00 92.31 147 ALA A O 1
ATOM 1107 N N . VAL A 1 148 ? -9.191 8.415 14.956 1.00 92.81 148 VAL A N 1
ATOM 1108 C CA . VAL A 1 148 ? -7.891 8.381 14.299 1.00 92.81 148 VAL A CA 1
ATOM 1109 C C . VAL A 1 148 ? -7.803 7.097 13.478 1.00 92.81 148 VAL A C 1
ATOM 1111 O O . VAL A 1 148 ? -7.966 6.002 14.030 1.00 92.81 148 VAL A O 1
ATOM 1114 N N . PRO A 1 149 ? -7.546 7.195 12.162 1.00 92.06 149 PRO A N 1
ATOM 1115 C CA . PRO A 1 149 ? -7.390 6.012 11.341 1.00 92.06 149 PRO A CA 1
ATOM 1116 C C . PRO A 1 149 ? -6.091 5.289 11.689 1.00 92.06 149 PRO A C 1
ATOM 1118 O O . PRO A 1 149 ? -5.014 5.885 11.692 1.00 92.06 149 PRO A O 1
ATOM 1121 N N . VAL A 1 150 ? -6.181 3.983 11.920 1.00 91.94 150 VAL A N 1
ATOM 1122 C CA . VAL A 1 150 ? -5.025 3.118 12.173 1.00 91.94 150 VAL A CA 1
ATOM 1123 C C . VAL A 1 150 ? -4.881 2.072 11.079 1.00 91.94 150 VAL A C 1
ATOM 1125 O O . VAL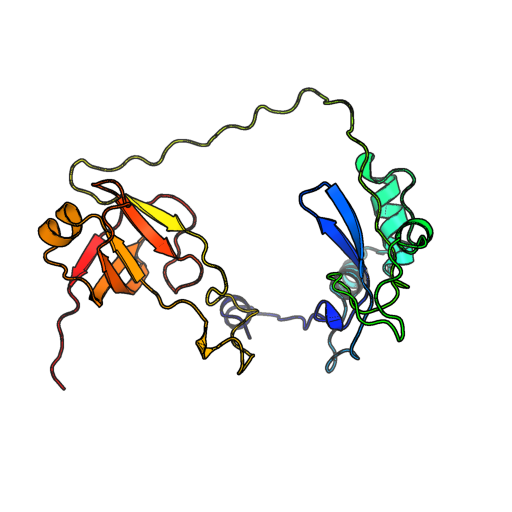 A 1 150 ? -5.859 1.537 10.558 1.00 91.94 150 VAL A O 1
ATOM 1128 N N . THR A 1 151 ? -3.643 1.753 10.719 1.00 88.69 151 THR A N 1
ATOM 1129 C CA . THR A 1 151 ? -3.360 0.692 9.750 1.00 88.69 151 THR A CA 1
ATOM 1130 C C . THR A 1 151 ? -3.194 -0.629 10.487 1.00 88.69 151 THR A C 1
ATOM 1132 O O . THR A 1 151 ? -2.457 -0.719 11.469 1.00 88.69 151 THR A O 1
ATOM 1135 N N . ARG A 1 152 ? -3.863 -1.678 10.007 1.00 87.00 152 ARG A N 1
ATOM 1136 C CA . ARG A 1 152 ? -3.680 -3.048 10.493 1.00 87.00 152 ARG A CA 1
ATOM 1137 C C . ARG A 1 152 ? -3.028 -3.872 9.400 1.00 87.00 152 ARG A C 1
ATOM 1139 O O . ARG A 1 152 ? -3.375 -3.741 8.231 1.00 87.00 152 ARG A O 1
ATOM 1146 N N . LEU A 1 153 ? -2.099 -4.740 9.791 1.00 81.31 153 LEU A N 1
ATOM 1147 C CA . LEU A 1 153 ? -1.628 -5.779 8.887 1.00 81.31 153 LEU A CA 1
ATOM 1148 C C . LEU A 1 153 ? -2.810 -6.698 8.552 1.00 81.31 153 LEU A C 1
ATOM 1150 O O . LEU A 1 153 ? -3.612 -7.009 9.435 1.00 81.31 153 LEU A O 1
ATOM 1154 N N . TYR A 1 154 ? -2.899 -7.121 7.292 1.00 78.38 154 TYR A N 1
ATOM 1155 C CA . TYR A 1 154 ? -4.017 -7.915 6.782 1.00 78.38 154 TYR A CA 1
ATOM 1156 C C . TYR A 1 154 ? -5.376 -7.221 6.965 1.00 78.38 154 TYR A C 1
ATOM 1158 O O . TYR A 1 154 ? -6.310 -7.756 7.571 1.00 78.38 154 TYR A O 1
ATOM 1166 N N . ASP A 1 155 ? -5.469 -5.990 6.468 1.00 78.38 155 ASP A N 1
ATOM 1167 C CA . ASP A 1 155 ? -6.742 -5.291 6.370 1.00 78.38 155 ASP A CA 1
ATOM 1168 C C . ASP A 1 155 ? -7.651 -5.925 5.296 1.00 78.38 155 ASP A C 1
ATOM 1170 O O . ASP A 1 155 ? -7.280 -6.879 4.608 1.00 78.38 155 ASP A O 1
ATOM 1174 N N . ARG A 1 156 ? -8.878 -5.419 5.149 1.00 74.88 156 ARG A N 1
ATOM 1175 C CA . ARG A 1 156 ? -9.808 -5.899 4.113 1.00 74.88 156 ARG A CA 1
ATOM 1176 C C . ARG A 1 156 ? -9.639 -5.143 2.792 1.00 74.88 156 ARG A C 1
ATOM 1178 O O . ARG A 1 156 ? -10.599 -4.987 2.039 1.00 74.88 156 ARG A O 1
ATOM 1185 N N . GLY A 1 157 ? -8.420 -4.681 2.503 1.00 71.12 157 GLY A N 1
ATOM 1186 C CA . GLY A 1 157 ? -8.061 -4.116 1.212 1.00 71.12 157 GLY A CA 1
ATOM 1187 C C . GLY A 1 157 ? -8.291 -5.107 0.064 1.00 71.12 157 GLY A C 1
ATOM 1188 O O . GLY A 1 157 ? -8.304 -6.328 0.238 1.00 71.12 157 GLY A O 1
ATOM 1189 N N . ALA A 1 158 ? -8.456 -4.575 -1.147 1.00 65.62 158 ALA A N 1
ATOM 1190 C CA . ALA A 1 158 ? -8.896 -5.333 -2.322 1.00 65.62 158 ALA A CA 1
ATOM 1191 C C . ALA A 1 158 ? -7.949 -6.467 -2.776 1.00 65.62 158 ALA A C 1
ATOM 1193 O O . ALA A 1 158 ? -8.323 -7.273 -3.627 1.00 65.62 158 ALA A O 1
ATOM 1194 N N . THR A 1 159 ? -6.729 -6.535 -2.240 1.00 65.69 159 THR A N 1
ATOM 1195 C CA . THR A 1 159 ? -5.682 -7.478 -2.658 1.00 65.69 159 THR A CA 1
ATOM 1196 C C . THR A 1 159 ? -5.627 -8.766 -1.831 1.00 65.69 159 THR A C 1
ATOM 1198 O O . THR A 1 159 ? -5.009 -9.728 -2.281 1.00 65.69 159 THR A O 1
ATOM 1201 N N . LEU A 1 160 ? -6.262 -8.822 -0.652 1.00 69.06 160 LEU A N 1
ATOM 1202 C CA . LEU A 1 160 ? -6.050 -9.908 0.323 1.00 69.06 160 LEU A CA 1
ATOM 1203 C C . LEU A 1 160 ? -7.186 -10.934 0.410 1.00 69.06 160 LEU A C 1
ATOM 1205 O O . LEU A 1 160 ? -6.933 -12.111 0.668 1.00 69.06 160 LEU A O 1
ATOM 1209 N N . THR A 1 161 ? -8.429 -10.515 0.167 1.00 66.19 161 THR A N 1
ATOM 1210 C CA . THR A 1 161 ? -9.629 -11.363 0.279 1.00 66.19 161 THR A CA 1
ATOM 1211 C C . THR A 1 161 ? -9.619 -12.664 -0.550 1.00 66.19 161 THR A C 1
ATOM 1213 O O . THR A 1 161 ? -10.243 -13.617 -0.100 1.00 66.19 161 THR A O 1
ATOM 1216 N N . PRO A 1 162 ? -8.925 -12.802 -1.702 1.00 68.31 162 PRO A N 1
ATOM 1217 C CA . PRO A 1 162 ? -8.993 -14.037 -2.495 1.00 68.31 162 PRO A CA 1
ATOM 1218 C C . PRO A 1 162 ? -8.312 -15.284 -1.895 1.00 68.31 162 PRO A C 1
ATOM 1220 O O . PRO A 1 162 ? -8.372 -16.345 -2.513 1.00 68.31 162 PRO A O 1
ATOM 1223 N N . SER A 1 163 ? -7.597 -15.182 -0.767 1.00 78.62 163 SER A N 1
ATOM 1224 C CA . SER A 1 163 ? -6.778 -16.282 -0.233 1.00 78.62 163 SER A CA 1
ATOM 1225 C C . SER A 1 163 ? -7.425 -16.994 0.955 1.00 78.62 163 SER A C 1
ATOM 1227 O O . SER A 1 163 ? -7.547 -16.411 2.029 1.00 78.62 163 SER A O 1
ATOM 1229 N N . ASN A 1 164 ? -7.672 -18.302 0.821 1.00 82.00 164 ASN A N 1
ATOM 1230 C CA . ASN A 1 164 ? -8.194 -19.166 1.894 1.00 82.00 164 ASN A CA 1
ATOM 1231 C C . ASN A 1 164 ? -7.285 -19.239 3.139 1.00 82.00 164 ASN A C 1
ATOM 1233 O O . ASN A 1 164 ? -7.725 -19.649 4.210 1.00 82.00 164 ASN A O 1
ATOM 1237 N N . VAL A 1 165 ? -5.999 -18.891 3.008 1.00 84.38 165 VAL A N 1
ATOM 1238 C CA . VAL A 1 165 ? -5.034 -18.908 4.123 1.00 84.38 165 VAL A CA 1
ATOM 1239 C C . VAL A 1 165 ? -5.051 -17.591 4.898 1.00 84.38 165 VAL A C 1
ATOM 1241 O O . VAL A 1 165 ? -4.834 -17.582 6.111 1.00 84.38 165 VAL A O 1
ATOM 1244 N N . LEU A 1 166 ? -5.265 -16.474 4.199 1.00 83.81 166 LEU A N 1
ATOM 1245 C CA . LEU A 1 166 ? -5.237 -15.141 4.800 1.00 83.81 166 LEU A CA 1
ATOM 1246 C C . LEU A 1 166 ? -6.618 -14.679 5.247 1.00 83.81 166 LEU A C 1
ATOM 1248 O O . LEU A 1 166 ? -6.696 -13.953 6.231 1.00 83.81 166 LEU A O 1
ATOM 1252 N N . GLU A 1 167 ? -7.688 -15.123 4.585 1.00 83.38 167 GLU A N 1
ATOM 1253 C CA . GLU A 1 167 ? -9.063 -14.741 4.913 1.00 83.38 167 GLU A CA 1
ATOM 1254 C C . GLU A 1 167 ? -9.406 -14.927 6.406 1.00 83.38 167 GLU A C 1
ATOM 1256 O O . GLU A 1 167 ? -9.871 -13.959 7.013 1.00 83.38 167 GLU A O 1
ATOM 1261 N N . PRO A 1 168 ? -9.089 -16.066 7.064 1.00 85.38 168 PRO A N 1
ATOM 1262 C CA . PRO A 1 168 ? -9.381 -16.252 8.490 1.00 85.38 168 PRO A CA 1
ATOM 1263 C C . PRO A 1 168 ? -8.532 -15.380 9.429 1.00 85.38 168 PRO A C 1
ATOM 1265 O O . PRO A 1 168 ? -8.773 -15.354 10.632 1.00 85.38 168 PRO A O 1
ATOM 1268 N N . ARG A 1 169 ? -7.493 -14.717 8.904 1.00 85.81 169 ARG A N 1
ATOM 1269 C CA . ARG A 1 169 ? -6.555 -13.868 9.656 1.00 85.81 169 ARG A CA 1
ATOM 1270 C C . ARG A 1 169 ? -6.798 -12.378 9.426 1.00 85.81 169 ARG A C 1
ATOM 1272 O O . ARG A 1 169 ? -6.104 -11.564 10.035 1.00 85.81 169 ARG A O 1
ATOM 1279 N N . LEU A 1 170 ? -7.737 -12.022 8.546 1.00 83.94 170 LEU A N 1
ATOM 1280 C CA . LEU A 1 170 ? -8.067 -10.628 8.279 1.00 83.94 170 LEU A CA 1
ATOM 1281 C C . LEU A 1 170 ? -8.641 -9.978 9.533 1.00 83.94 170 LEU A C 1
ATOM 1283 O O . LEU A 1 170 ? -9.463 -10.560 10.242 1.00 83.94 170 LEU A O 1
ATOM 1287 N N . SER A 1 171 ? -8.237 -8.735 9.782 1.00 85.44 171 SER A N 1
ATOM 1288 C CA . SER A 1 171 ? -8.821 -7.958 10.870 1.00 85.44 171 SER A CA 1
ATOM 1289 C C . SER A 1 171 ? -10.307 -7.695 10.597 1.00 85.44 171 SER A C 1
ATOM 1291 O O . SER A 1 171 ? -10.724 -7.463 9.460 1.00 85.44 171 SER A O 1
ATOM 1293 N N . HIS A 1 172 ? -11.111 -7.702 11.658 1.00 84.88 172 HIS A N 1
ATOM 1294 C CA . HIS A 1 172 ? -12.518 -7.309 11.603 1.00 84.88 172 HIS A CA 1
ATOM 1295 C C . HIS A 1 172 ? -12.679 -5.807 11.889 1.00 84.88 172 HIS A C 1
ATOM 1297 O O . HIS A 1 172 ? -11.800 -5.227 12.533 1.00 84.88 172 HIS A O 1
ATOM 1303 N N . PRO A 1 173 ? -13.770 -5.166 11.428 1.00 89.69 173 PRO A N 1
ATOM 1304 C CA . PRO A 1 173 ? -14.079 -3.784 11.786 1.00 89.69 173 PRO A CA 1
ATOM 1305 C C . PRO A 1 173 ? -14.277 -3.640 13.299 1.00 89.69 173 PRO A C 1
ATOM 1307 O O . PRO A 1 173 ? -15.116 -4.322 13.892 1.00 89.69 173 PRO A O 1
ATOM 1310 N N . PHE A 1 174 ? -13.515 -2.747 13.925 1.00 93.19 174 PHE A N 1
ATOM 1311 C CA . PHE A 1 174 ? -13.642 -2.439 15.347 1.00 93.19 174 PHE A CA 1
ATOM 1312 C C . PHE A 1 174 ? -13.458 -0.945 15.605 1.00 93.19 174 PHE A C 1
ATOM 1314 O O . PHE A 1 174 ? -12.868 -0.253 14.782 1.00 93.19 174 PHE A O 1
ATOM 1321 N N . VAL A 1 175 ? -13.918 -0.466 16.757 1.00 95.00 175 VAL A N 1
ATOM 1322 C CA . VAL A 1 175 ? -13.557 0.844 17.308 1.00 95.00 175 VAL A CA 1
ATOM 1323 C C . VAL A 1 175 ? -12.880 0.633 18.650 1.00 95.00 175 VAL A C 1
ATOM 1325 O O . VAL A 1 175 ? -13.475 0.028 19.537 1.00 95.00 175 VAL A O 1
ATOM 1328 N N . ALA A 1 176 ? -11.624 1.064 18.784 1.00 96.44 176 ALA A N 1
ATOM 1329 C CA . ALA A 1 176 ? -10.939 1.004 20.070 1.00 96.44 176 ALA A CA 1
ATOM 1330 C C . ALA A 1 176 ? -11.175 2.298 20.848 1.00 96.44 176 ALA A C 1
ATOM 1332 O O . ALA A 1 176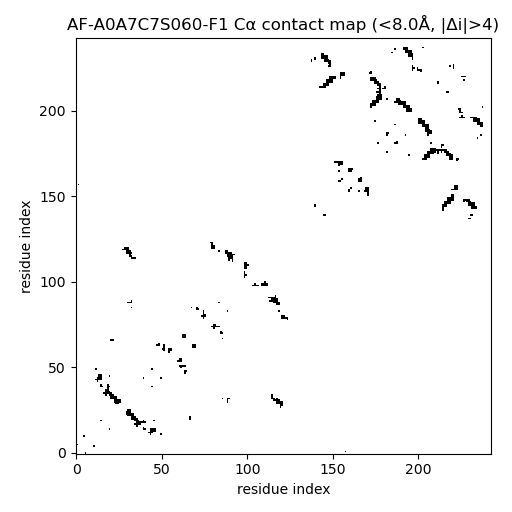 ? -10.951 3.381 20.303 1.00 96.44 176 ALA A O 1
ATOM 1333 N N . LEU A 1 177 ? -11.621 2.171 22.093 1.00 97.31 177 LEU A N 1
ATOM 1334 C CA . LEU A 1 177 ? -11.978 3.277 22.975 1.00 97.31 177 LEU A CA 1
ATOM 1335 C C . LEU A 1 177 ? -11.276 3.126 24.319 1.00 97.31 177 LEU A C 1
ATOM 1337 O O . LEU A 1 177 ? -11.121 2.009 24.818 1.00 97.31 177 LEU A O 1
ATOM 1341 N N . ASN A 1 178 ? -10.937 4.256 24.934 1.00 97.44 178 ASN A N 1
ATOM 1342 C CA . ASN A 1 178 ? -10.562 4.273 26.341 1.00 97.44 178 ASN A CA 1
ATOM 1343 C C . ASN A 1 178 ? -11.736 3.760 27.208 1.00 97.44 178 ASN A C 1
ATOM 1345 O O . ASN A 1 178 ? -12.889 4.039 26.861 1.00 97.44 178 ASN A O 1
ATOM 1349 N N . PRO A 1 179 ? -11.495 3.070 28.343 1.00 97.62 179 PRO A N 1
ATOM 1350 C CA . PRO A 1 179 ? -12.568 2.649 29.243 1.00 97.62 179 PRO A CA 1
ATOM 1351 C C . PRO A 1 179 ? -13.545 3.762 29.646 1.00 97.62 179 PRO A C 1
ATOM 1353 O O . PRO A 1 179 ? -14.751 3.522 29.643 1.00 97.62 179 PRO A O 1
ATOM 1356 N N . SER A 1 180 ? -13.063 4.980 29.931 1.00 95.75 180 SER A N 1
ATOM 1357 C CA . SER A 1 180 ? -13.941 6.093 30.324 1.00 95.75 180 SER A CA 1
ATOM 1358 C C . SER A 1 180 ? -14.840 6.558 29.180 1.00 95.75 180 SER A C 1
ATOM 1360 O O . SER A 1 180 ? -16.001 6.895 29.398 1.00 95.75 180 SER A O 1
ATOM 1362 N N . ASP A 1 181 ? -14.319 6.558 27.951 1.00 94.88 181 ASP A N 1
ATOM 1363 C CA . ASP A 1 181 ? -15.090 6.926 26.764 1.00 94.88 181 ASP A CA 1
ATOM 1364 C C . ASP A 1 181 ? -16.102 5.837 26.413 1.00 94.88 181 ASP A C 1
ATOM 1366 O O . ASP A 1 181 ? -17.241 6.138 26.072 1.00 94.88 181 ASP A O 1
ATOM 1370 N N . ALA A 1 182 ? -15.715 4.565 26.530 1.00 94.56 182 ALA A N 1
ATOM 1371 C CA . ALA A 1 182 ? -16.615 3.438 26.319 1.00 94.56 182 ALA A CA 1
ATOM 1372 C C . ALA A 1 182 ? -17.800 3.490 27.299 1.00 94.56 182 ALA A C 1
ATOM 1374 O O . ALA A 1 182 ? -18.953 3.377 26.879 1.00 94.56 182 ALA A O 1
ATOM 1375 N N . GLU A 1 183 ? -17.536 3.757 28.581 1.00 94.31 183 GLU A N 1
ATOM 1376 C CA . GLU A 1 183 ? -18.572 3.946 29.599 1.00 94.31 183 GLU A CA 1
ATOM 1377 C C . GLU A 1 183 ? -19.467 5.156 29.291 1.00 94.31 183 GLU A C 1
ATOM 1379 O O . GLU A 1 183 ? -20.695 5.032 29.314 1.00 94.31 183 GLU A O 1
ATOM 1384 N N . ALA A 1 184 ? -18.881 6.299 28.913 1.00 92.44 184 ALA A N 1
ATOM 1385 C CA . ALA A 1 184 ? -19.626 7.496 28.521 1.00 92.44 184 ALA A CA 1
ATOM 1386 C C . ALA A 1 184 ? -20.546 7.248 27.309 1.00 92.44 184 ALA A C 1
ATOM 1388 O O . ALA A 1 184 ? -21.670 7.752 27.267 1.00 92.44 184 ALA A O 1
ATOM 1389 N N . GLN A 1 185 ? -20.106 6.419 26.358 1.00 90.62 185 GLN A N 1
ATOM 1390 C CA . GLN A 1 185 ? -20.890 5.987 25.195 1.00 90.62 185 GLN A CA 1
ATOM 1391 C C . GLN A 1 185 ? -21.823 4.797 25.492 1.00 90.62 185 GLN A C 1
ATOM 1393 O O . GLN A 1 185 ? -22.525 4.329 24.595 1.00 90.62 185 GLN A O 1
ATOM 1398 N N . ARG A 1 186 ? -21.860 4.302 26.741 1.00 93.06 186 ARG A N 1
ATOM 1399 C CA . ARG A 1 186 ? -22.621 3.112 27.175 1.00 93.06 186 ARG A CA 1
ATOM 1400 C C . ARG A 1 186 ? -22.320 1.871 26.332 1.00 93.06 186 ARG A C 1
ATOM 1402 O O . ARG A 1 186 ? -23.208 1.064 26.055 1.00 93.06 186 ARG A O 1
ATOM 1409 N N . ALA A 1 187 ? -21.071 1.738 25.911 1.00 92.69 187 ALA A N 1
ATOM 1410 C CA . ALA A 1 187 ? -20.609 0.700 25.015 1.00 92.69 187 ALA A CA 1
ATOM 1411 C C . ALA A 1 187 ? -19.678 -0.259 25.771 1.00 92.69 187 ALA A C 1
ATOM 1413 O O . ALA A 1 187 ? -18.695 0.161 26.373 1.00 92.69 187 ALA A O 1
ATOM 1414 N N . ALA A 1 188 ? -19.993 -1.555 25.755 1.00 94.31 188 ALA A N 1
ATOM 1415 C CA . ALA A 1 188 ? -19.174 -2.583 26.399 1.00 94.31 188 ALA A CA 1
ATOM 1416 C C . ALA A 1 188 ? -18.186 -3.219 25.410 1.00 94.31 188 ALA A C 1
ATOM 1418 O O . ALA A 1 188 ? -18.425 -3.220 24.201 1.00 94.31 188 ALA A O 1
ATOM 1419 N N . ASP A 1 189 ? -17.104 -3.816 25.914 1.00 96.25 189 ASP A N 1
ATOM 1420 C CA . ASP A 1 189 ? -16.179 -4.585 25.077 1.00 96.25 189 ASP A CA 1
ATOM 1421 C C . ASP A 1 189 ? -16.912 -5.712 24.327 1.00 96.25 189 ASP A C 1
ATOM 1423 O O . ASP A 1 189 ? -17.783 -6.390 24.876 1.00 96.25 189 ASP A O 1
ATOM 1427 N N . GLY A 1 190 ? -16.609 -5.879 23.039 1.00 94.81 190 GLY A N 1
ATOM 1428 C CA . GLY A 1 190 ? -17.281 -6.845 22.168 1.00 94.81 190 GLY A CA 1
ATOM 1429 C C . GLY A 1 190 ? -18.676 -6.428 21.680 1.00 94.81 190 GLY A C 1
ATOM 1430 O O . GLY A 1 190 ? -19.233 -7.093 20.800 1.00 94.81 190 GLY A O 1
ATOM 1431 N N . MET A 1 191 ? -19.243 -5.325 22.180 1.00 94.69 191 MET A N 1
ATOM 1432 C CA . MET A 1 191 ? -20.547 -4.824 21.739 1.00 94.69 191 MET A CA 1
ATOM 1433 C C . MET A 1 191 ? -20.490 -4.347 20.284 1.00 94.69 191 MET A C 1
ATOM 1435 O O . MET A 1 191 ? -19.500 -3.767 19.845 1.00 94.69 191 MET A O 1
ATOM 1439 N N . LYS A 1 192 ? -21.564 -4.564 19.518 1.00 94.25 192 LYS A N 1
ATOM 1440 C CA . LYS A 1 192 ? -21.698 -3.979 18.178 1.00 94.25 192 LYS A CA 1
ATOM 1441 C C . LYS A 1 192 ? -22.296 -2.579 18.270 1.00 94.25 192 LYS A C 1
ATOM 1443 O O . LYS A 1 192 ? -23.361 -2.398 18.857 1.00 94.25 192 LYS A O 1
ATOM 1448 N N . VAL A 1 193 ? -21.628 -1.617 17.650 1.00 93.50 193 VAL A N 1
ATOM 1449 C CA . VAL A 1 193 ? -22.055 -0.217 17.555 1.00 93.50 193 VAL A CA 1
ATOM 1450 C C . VAL A 1 193 ? -21.979 0.238 16.102 1.00 93.50 193 VAL A C 1
ATOM 1452 O O . VAL A 1 193 ? -21.167 -0.267 15.331 1.00 93.50 193 VAL A O 1
ATOM 1455 N N . ASN A 1 194 ? -22.817 1.191 15.719 1.00 92.44 194 ASN A N 1
ATOM 1456 C CA . ASN A 1 194 ? -22.673 1.911 14.465 1.00 92.44 194 ASN A CA 1
ATOM 1457 C C . ASN A 1 194 ? -21.777 3.120 14.705 1.00 92.44 194 ASN A C 1
ATOM 1459 O O . ASN A 1 194 ? -22.059 3.951 15.567 1.00 92.44 194 ASN A O 1
ATOM 1463 N N . VAL A 1 195 ? -20.705 3.231 13.927 1.00 90.56 195 VAL A N 1
ATOM 1464 C CA . VAL A 1 195 ? -19.846 4.415 13.941 1.00 90.56 195 VAL A CA 1
ATOM 1465 C C . VAL A 1 195 ? -20.139 5.235 12.700 1.00 90.56 195 VAL A C 1
ATOM 1467 O O . VAL A 1 195 ? -20.038 4.729 11.582 1.00 90.56 195 VAL A O 1
ATOM 1470 N N . GLY A 1 196 ? -20.549 6.484 12.911 1.00 87.94 196 GLY A N 1
ATOM 1471 C CA . GLY A 1 196 ? -20.822 7.463 11.868 1.00 87.94 196 GLY A CA 1
ATOM 1472 C C . GLY A 1 196 ? -19.642 8.410 11.658 1.00 87.94 196 GLY A C 1
ATOM 1473 O O . GLY A 1 196 ? -19.173 9.024 12.616 1.00 87.94 196 GLY A O 1
ATOM 1474 N N . VAL A 1 197 ? -19.193 8.549 10.407 1.00 84.62 197 VAL A N 1
ATOM 1475 C CA . VAL A 1 197 ? -18.119 9.459 9.971 1.00 84.62 197 VAL A CA 1
ATOM 1476 C C . VAL A 1 197 ? -18.513 10.084 8.635 1.00 84.62 197 VAL A C 1
ATOM 1478 O O . VAL A 1 197 ? -18.817 9.357 7.693 1.00 84.62 197 VAL A O 1
ATOM 1481 N N . ASN A 1 198 ? -18.507 11.417 8.525 1.00 78.75 198 ASN A N 1
ATOM 1482 C CA . ASN A 1 198 ? -18.767 12.143 7.267 1.00 78.75 198 ASN A CA 1
ATOM 1483 C C . ASN A 1 198 ? -20.040 11.690 6.512 1.00 78.75 198 ASN A C 1
ATOM 1485 O O . ASN A 1 198 ? -20.048 11.591 5.288 1.00 78.75 198 ASN A O 1
ATOM 1489 N N . GLY A 1 199 ? -21.117 11.372 7.239 1.00 78.50 199 GLY A N 1
ATOM 1490 C CA . GLY A 1 199 ? -22.384 10.899 6.662 1.00 78.50 199 GLY A CA 1
ATOM 1491 C C . GLY A 1 199 ? -22.409 9.417 6.260 1.00 78.50 199 GLY A C 1
ATOM 1492 O O . GLY A 1 199 ? -23.480 8.896 5.956 1.00 78.50 199 GLY A O 1
ATOM 1493 N N . ALA A 1 200 ? -21.274 8.717 6.308 1.00 83.00 200 ALA A N 1
ATOM 1494 C CA . ALA A 1 200 ? -21.216 7.262 6.226 1.00 83.00 200 ALA A CA 1
ATOM 1495 C C . ALA A 1 200 ? -21.378 6.646 7.621 1.00 83.00 200 ALA A C 1
ATOM 1497 O O . ALA A 1 200 ? -20.966 7.233 8.620 1.00 83.00 200 ALA A O 1
ATOM 1498 N N . SER A 1 201 ? -21.950 5.446 7.702 1.00 87.00 201 SER A N 1
ATOM 1499 C CA . SER A 1 201 ? -22.029 4.683 8.947 1.00 87.00 201 SER A CA 1
ATOM 1500 C C . SER A 1 201 ? -21.802 3.204 8.677 1.00 87.00 201 SER A C 1
ATOM 1502 O O . SER A 1 201 ? -22.275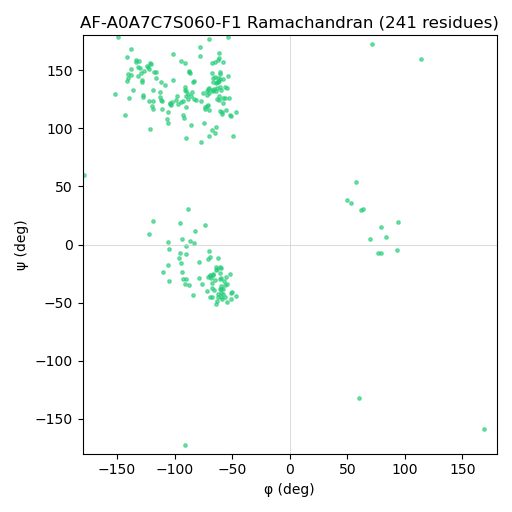 2.682 7.665 1.00 87.00 201 SER A O 1
ATOM 1504 N N . ALA A 1 202 ? -21.076 2.531 9.568 1.00 87.81 202 ALA A N 1
ATOM 1505 C CA . ALA A 1 202 ? -20.870 1.093 9.484 1.00 87.81 202 ALA A CA 1
ATOM 1506 C C . ALA A 1 202 ? -20.920 0.432 10.870 1.00 87.81 202 ALA A C 1
ATOM 1508 O O . ALA A 1 202 ? -20.463 1.033 11.852 1.00 87.81 202 ALA A O 1
ATOM 1509 N N . PRO A 1 203 ? -21.420 -0.815 10.951 1.00 91.56 203 PRO A N 1
ATOM 1510 C CA . PRO A 1 203 ? -21.372 -1.589 12.177 1.00 91.56 203 PRO A CA 1
ATOM 1511 C C . PRO A 1 203 ? -19.937 -2.041 12.455 1.00 91.56 203 PRO A C 1
ATOM 1513 O O . PRO A 1 203 ? -19.281 -2.657 11.611 1.00 91.56 203 PRO A O 1
ATOM 1516 N N . VAL A 1 204 ? -19.465 -1.780 13.668 1.00 92.75 204 VAL A N 1
ATOM 1517 C CA . VAL A 1 204 ? -18.150 -2.187 14.166 1.00 9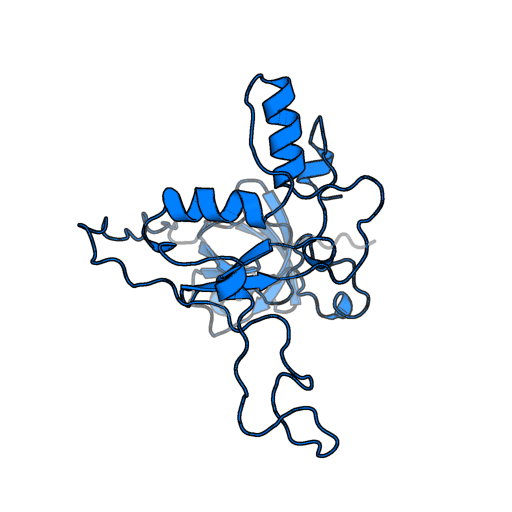2.75 204 VAL A CA 1
ATOM 1518 C C . VAL A 1 204 ? -18.279 -2.795 15.556 1.00 92.75 204 VAL A C 1
ATOM 1520 O O . VAL A 1 204 ? -19.251 -2.561 16.274 1.00 92.75 204 VAL A O 1
ATOM 1523 N N . THR A 1 205 ? -17.288 -3.587 15.950 1.00 95.25 205 THR A N 1
ATOM 1524 C CA . THR A 1 205 ? -17.200 -4.121 17.312 1.00 95.25 205 THR A CA 1
ATOM 1525 C C . THR A 1 205 ? -16.397 -3.180 18.207 1.00 95.25 205 THR A C 1
ATOM 1527 O O . THR A 1 205 ? -15.314 -2.738 17.839 1.00 95.25 205 THR A O 1
ATOM 1530 N N . VAL A 1 206 ? -16.899 -2.874 19.394 1.00 96.62 206 VAL A N 1
ATOM 1531 C CA . VAL A 1 206 ? -16.172 -2.094 20.398 1.00 96.62 206 VAL A CA 1
ATOM 1532 C C . VAL A 1 206 ? -15.022 -2.926 20.945 1.00 96.62 206 VAL A C 1
ATOM 1534 O O . VAL A 1 206 ? -15.191 -4.104 21.261 1.00 96.62 206 VAL A O 1
ATOM 1537 N N . ARG A 1 207 ? -13.857 -2.294 21.053 1.00 96.62 207 ARG A N 1
ATOM 1538 C CA . ARG A 1 207 ? -12.699 -2.784 21.790 1.00 96.62 207 ARG A CA 1
ATOM 1539 C C . ARG A 1 207 ? -12.363 -1.795 22.889 1.00 96.62 207 ARG A C 1
ATOM 1541 O O . ARG A 1 207 ? -12.003 -0.660 22.595 1.00 96.62 207 ARG A O 1
ATOM 1548 N N . VAL A 1 208 ? -12.468 -2.213 24.138 1.00 97.38 208 VAL A N 1
ATOM 1549 C CA . VAL A 1 208 ? -12.001 -1.382 25.249 1.00 97.38 208 VAL A CA 1
ATOM 1550 C C . VAL A 1 208 ? -10.492 -1.561 25.382 1.00 97.38 208 VAL A C 1
ATOM 1552 O O . VAL A 1 208 ? -9.999 -2.682 25.481 1.00 97.38 208 VAL A O 1
ATOM 1555 N N . ASP A 1 209 ? -9.755 -0.456 25.333 1.00 96.88 209 ASP A N 1
ATOM 1556 C CA . ASP A 1 209 ? -8.295 -0.446 25.320 1.00 96.88 209 ASP A CA 1
ATOM 1557 C C . ASP A 1 209 ? -7.765 0.739 26.143 1.00 96.88 209 ASP A C 1
ATOM 1559 O O . ASP A 1 209 ? -7.899 1.902 25.764 1.00 96.88 209 ASP A O 1
ATOM 1563 N N . GLU A 1 210 ? -7.145 0.435 27.285 1.00 96.62 210 GLU A N 1
ATOM 1564 C CA . GLU A 1 210 ? -6.561 1.415 28.214 1.00 96.62 210 GLU A CA 1
ATOM 1565 C C . GLU A 1 210 ? -5.399 2.215 27.609 1.00 96.62 210 GLU A C 1
ATOM 1567 O O . GLU A 1 210 ? -5.064 3.289 28.108 1.00 96.62 210 GLU A O 1
ATOM 1572 N N . THR A 1 211 ? -4.783 1.715 26.533 1.00 96.38 211 THR A N 1
ATOM 1573 C CA . THR A 1 211 ? -3.675 2.405 25.857 1.00 96.38 211 THR A CA 1
ATOM 1574 C C . THR A 1 211 ? -4.151 3.535 24.945 1.00 96.38 211 THR A C 1
ATOM 1576 O O . THR A 1 211 ? -3.351 4.390 24.555 1.00 96.38 211 THR A O 1
ATOM 1579 N N . VAL A 1 212 ? -5.448 3.573 24.621 1.00 96.25 212 VAL A N 1
ATOM 1580 C CA . VAL A 1 212 ? -6.061 4.657 23.850 1.00 96.25 212 VAL A CA 1
ATOM 1581 C C . VAL A 1 212 ? -6.262 5.862 24.773 1.00 96.25 212 VAL A C 1
ATOM 1583 O O . VAL A 1 212 ? -6.924 5.727 25.804 1.00 96.25 212 VAL A O 1
ATOM 1586 N N . PRO A 1 213 ? -5.727 7.053 24.441 1.00 94.69 213 PRO A N 1
ATOM 1587 C CA . PRO A 1 213 ? -5.981 8.256 25.227 1.00 94.69 213 PRO A CA 1
ATOM 1588 C C . PRO A 1 213 ? -7.469 8.622 25.233 1.00 94.69 213 PRO A C 1
ATOM 1590 O O . PRO A 1 213 ? -8.144 8.496 24.211 1.00 94.69 213 PRO A O 1
ATOM 1593 N N . ALA A 1 214 ? -7.963 9.127 26.365 1.00 94.12 214 ALA A N 1
ATOM 1594 C CA . ALA A 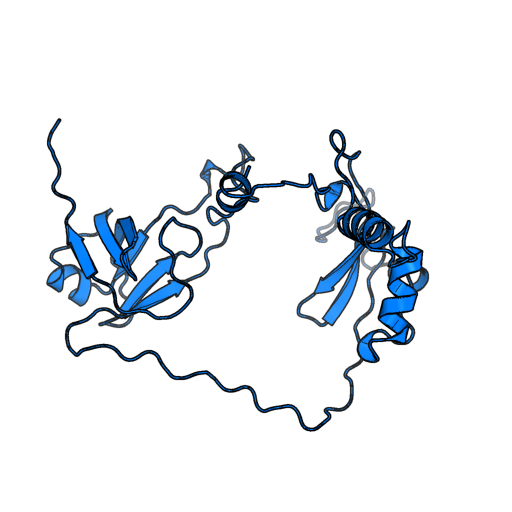1 214 ? -9.346 9.581 26.480 1.00 94.12 214 ALA A CA 1
ATOM 1595 C C . ALA A 1 214 ? -9.674 10.682 25.454 1.00 94.12 214 ALA A C 1
ATOM 1597 O O . ALA A 1 214 ? -8.858 11.564 25.166 1.00 94.12 214 ALA A O 1
ATOM 1598 N N . GLY A 1 215 ? -10.886 10.641 24.909 1.00 92.88 215 GLY A N 1
ATOM 1599 C CA . GLY A 1 215 ? -11.361 11.539 23.870 1.00 92.88 215 GLY A CA 1
ATOM 1600 C C . GLY A 1 215 ? -10.968 11.147 22.441 1.00 92.88 215 GLY A C 1
ATOM 1601 O O . GLY A 1 215 ? -11.230 11.942 21.529 1.00 92.88 215 GLY A O 1
ATOM 1602 N N . PHE A 1 216 ? -10.357 9.977 22.237 1.00 94.19 216 PHE A N 1
ATOM 1603 C CA . PHE A 1 216 ? -9.969 9.446 20.930 1.00 94.19 216 PHE A CA 1
ATOM 1604 C C . PHE A 1 216 ? -10.602 8.078 20.674 1.00 94.19 216 PHE A C 1
ATOM 1606 O O . PHE A 1 216 ? -10.837 7.295 21.590 1.00 94.19 216 PHE A O 1
ATOM 1613 N N . ALA A 1 217 ? -10.829 7.773 19.399 1.00 94.50 217 ALA A N 1
ATOM 1614 C CA . ALA A 1 217 ? -11.295 6.467 18.952 1.00 94.50 217 ALA A CA 1
ATOM 1615 C C . ALA A 1 217 ? -10.367 5.937 17.856 1.00 94.50 217 ALA A C 1
ATOM 1617 O O . ALA A 1 217 ? -10.128 6.623 16.868 1.00 94.50 217 ALA A O 1
ATOM 1618 N N . LEU A 1 218 ? -9.829 4.725 17.975 1.00 95.00 218 LEU A N 1
ATOM 1619 C CA . LEU A 1 218 ? -9.018 4.157 16.891 1.00 95.00 218 LEU A CA 1
ATOM 1620 C C . LEU A 1 218 ? -9.901 3.329 15.965 1.00 95.00 218 LEU A C 1
ATOM 1622 O O . LEU A 1 218 ? -10.546 2.376 16.407 1.00 95.00 218 LEU A O 1
ATOM 1626 N N . LEU A 1 219 ? -9.893 3.670 14.677 1.00 93.00 219 LEU A N 1
ATOM 1627 C CA . LEU A 1 219 ? -10.643 2.957 13.645 1.00 93.00 219 LEU A CA 1
ATOM 1628 C C . LEU A 1 219 ? -9.681 2.380 12.599 1.00 93.00 219 LEU A C 1
ATOM 1630 O O . LEU A 1 219 ? -8.899 3.126 12.008 1.00 93.00 219 LEU A O 1
ATOM 1634 N N . PRO A 1 220 ? -9.700 1.064 12.341 1.00 90.62 220 PRO A N 1
ATOM 1635 C CA . PRO A 1 220 ? -8.879 0.461 11.307 1.00 90.62 220 PRO A CA 1
ATOM 1636 C C . PRO A 1 220 ? -9.311 0.929 9.912 1.00 90.62 220 PRO A C 1
ATOM 1638 O O . PRO A 1 220 ? -10.491 0.879 9.558 1.00 90.62 220 PRO A O 1
ATOM 1641 N N . ARG A 1 221 ? -8.335 1.336 9.097 1.00 87.38 221 ARG A N 1
ATOM 1642 C CA . ARG A 1 221 ? -8.534 1.632 7.671 1.00 87.38 221 ARG A CA 1
ATOM 1643 C C . ARG A 1 221 ? -8.983 0.390 6.897 1.00 87.38 221 ARG A C 1
ATOM 1645 O O . ARG A 1 221 ? -8.762 -0.740 7.330 1.00 87.38 221 ARG A O 1
ATOM 1652 N N . SER A 1 222 ? -9.601 0.617 5.737 1.00 83.38 222 SER A N 1
ATOM 1653 C CA . SER A 1 222 ? -10.051 -0.439 4.816 1.00 83.38 222 SER A CA 1
ATOM 1654 C C . SER A 1 222 ? -11.106 -1.386 5.411 1.00 83.38 222 SER A C 1
ATOM 1656 O O . SER A 1 222 ? -11.173 -2.549 5.026 1.00 83.38 222 SER A O 1
ATOM 1658 N N . MET A 1 223 ? -11.936 -0.903 6.347 1.00 81.62 223 MET A N 1
ATOM 1659 C CA . MET A 1 223 ? -12.956 -1.704 7.052 1.00 81.62 223 MET A CA 1
ATOM 1660 C C . MET A 1 223 ? -14.400 -1.223 6.827 1.00 81.62 223 MET A C 1
ATOM 1662 O O . MET A 1 223 ? -15.287 -1.546 7.611 1.00 81.62 223 MET A O 1
ATOM 1666 N N . GLY A 1 224 ? -14.646 -0.463 5.756 1.00 78.12 224 GLY A N 1
ATOM 1667 C CA . GLY A 1 224 ? -15.986 0.016 5.382 1.00 78.12 224 GLY A CA 1
ATOM 1668 C C . GLY A 1 224 ? -16.360 1.400 5.923 1.00 78.12 224 GLY A C 1
ATOM 1669 O O . GLY A 1 224 ? -17.397 1.926 5.537 1.00 78.12 224 GLY A O 1
ATOM 1670 N N . ILE A 1 225 ? -15.508 2.013 6.752 1.00 82.62 225 ILE A N 1
ATOM 1671 C CA . ILE A 1 225 ? -15.641 3.416 7.171 1.00 82.62 225 ILE A CA 1
ATOM 1672 C C . ILE A 1 225 ? -14.615 4.258 6.394 1.00 82.62 225 ILE A C 1
ATOM 1674 O O . ILE A 1 225 ? -13.418 3.969 6.493 1.00 82.62 225 ILE A O 1
ATOM 1678 N N . PRO A 1 226 ? -15.044 5.278 5.625 1.00 82.06 226 PRO A N 1
ATOM 1679 C CA . PRO A 1 226 ? -14.140 6.160 4.892 1.00 82.06 226 PRO A CA 1
ATOM 1680 C C . PRO A 1 226 ? -13.508 7.180 5.851 1.00 82.06 226 PRO A C 1
ATOM 1682 O O . PRO A 1 226 ? -14.046 8.263 6.079 1.00 82.06 226 PRO A O 1
ATOM 1685 N N . LEU A 1 227 ? -12.378 6.803 6.453 1.00 85.19 227 LEU A N 1
ATOM 1686 C CA . LEU A 1 227 ? -11.611 7.640 7.377 1.00 85.19 227 LEU A CA 1
ATOM 1687 C C . LEU A 1 227 ? -10.177 7.831 6.863 1.00 85.19 227 LEU A C 1
ATOM 1689 O O . LEU A 1 227 ? -9.307 6.976 7.055 1.00 85.19 227 LEU A O 1
ATOM 1693 N N . ASP A 1 228 ? -9.927 8.976 6.232 1.00 83.25 228 ASP A N 1
ATOM 1694 C CA . ASP A 1 228 ? -8.626 9.290 5.625 1.00 83.25 228 ASP A CA 1
ATOM 1695 C C . ASP A 1 228 ? -7.672 9.991 6.602 1.00 83.25 228 ASP A C 1
ATOM 1697 O O . ASP A 1 228 ? -6.456 9.776 6.564 1.00 83.25 228 ASP A O 1
ATOM 1701 N N . GLY A 1 229 ? -8.223 10.743 7.555 1.00 87.69 229 GLY A N 1
ATOM 1702 C CA . GLY A 1 229 ? -7.490 11.444 8.607 1.00 87.69 229 GLY A CA 1
ATOM 1703 C C . GLY A 1 229 ? -8.307 11.570 9.894 1.00 87.69 229 GLY A C 1
ATOM 1704 O O . GLY A 1 229 ? -9.452 11.110 9.939 1.00 87.69 229 GLY A O 1
ATOM 1705 N N . PRO A 1 230 ? -7.736 12.172 10.953 1.00 90.19 230 PRO A N 1
ATOM 1706 C CA . PRO A 1 230 ? -8.447 12.364 12.207 1.00 90.19 230 PRO A CA 1
ATOM 1707 C C . PRO A 1 230 ? -9.740 13.164 12.004 1.00 90.19 230 PRO A C 1
ATOM 1709 O O . PRO A 1 230 ? -9.696 14.271 11.476 1.00 90.19 230 PRO A O 1
ATOM 1712 N N . THR A 1 231 ? -10.882 12.593 12.385 1.00 89.50 231 THR A N 1
ATOM 1713 C CA . THR A 1 231 ? -12.219 13.162 12.125 1.00 89.50 231 THR A CA 1
ATOM 1714 C C . THR A 1 231 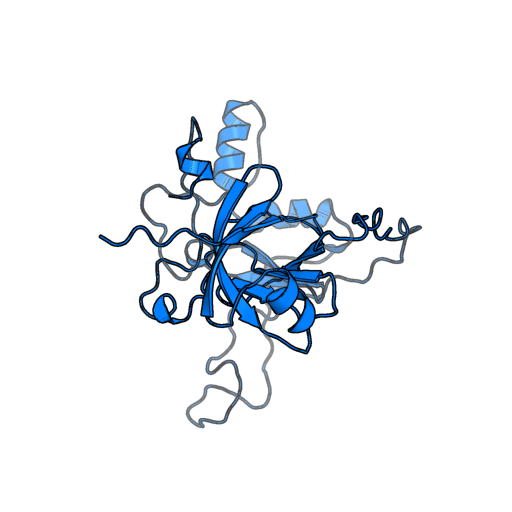? -13.112 12.958 13.343 1.00 89.50 231 THR A C 1
ATOM 1716 O O . THR A 1 231 ? -13.007 11.931 14.009 1.00 89.50 231 THR A O 1
ATOM 1719 N N . GLU A 1 232 ? -13.984 13.914 13.663 1.00 90.62 232 GLU A N 1
ATOM 1720 C CA . GLU A 1 232 ? -14.996 13.721 14.708 1.00 90.62 232 GLU A CA 1
ATOM 1721 C C . GLU A 1 232 ? -15.961 12.593 14.337 1.00 90.62 232 GLU A C 1
ATOM 1723 O O . GLU A 1 232 ? -16.371 12.467 13.179 1.00 90.62 232 GLU A O 1
ATOM 1728 N N . VAL A 1 233 ? -16.337 11.777 15.321 1.00 88.12 233 VAL A N 1
ATOM 1729 C CA . VAL A 1 233 ? -17.230 10.638 15.094 1.00 88.12 233 VAL A CA 1
ATOM 1730 C C . VAL A 1 233 ? -18.354 10.567 16.100 1.00 88.12 233 VAL A C 1
ATOM 1732 O O . VAL A 1 233 ? -18.229 10.992 17.248 1.00 88.12 233 VAL A O 1
ATOM 1735 N N . ILE A 1 234 ? -19.451 9.963 15.652 1.00 84.56 234 ILE A N 1
ATOM 1736 C CA . ILE A 1 234 ? -20.620 9.679 16.475 1.00 84.56 234 ILE A CA 1
ATOM 1737 C C . ILE A 1 234 ? -20.728 8.165 16.616 1.00 84.56 234 ILE A C 1
ATOM 1739 O O . ILE A 1 234 ? -20.741 7.442 15.617 1.00 84.56 234 ILE A O 1
ATOM 1743 N N . ILE A 1 235 ? -20.816 7.689 17.856 1.00 84.44 235 ILE A N 1
ATOM 1744 C CA . ILE A 1 235 ? -21.043 6.279 18.165 1.00 84.44 235 ILE A CA 1
ATOM 1745 C C . ILE A 1 235 ? -22.510 6.110 18.549 1.00 84.44 235 ILE A C 1
ATOM 1747 O O . ILE A 1 235 ? -23.009 6.767 19.457 1.00 84.44 235 ILE A O 1
ATOM 1751 N N . GLN A 1 236 ? -23.213 5.244 17.827 1.00 84.69 236 GLN A N 1
ATOM 1752 C CA . GLN A 1 236 ? -24.615 4.921 18.062 1.00 84.69 236 GLN A CA 1
ATOM 1753 C C . GLN A 1 236 ? -24.735 3.436 18.389 1.00 84.69 236 GLN A C 1
ATOM 1755 O O . GLN A 1 236 ? -24.172 2.588 17.697 1.00 84.69 236 GLN A O 1
ATOM 1760 N N . LEU A 1 237 ? -25.481 3.098 19.437 1.00 80.75 237 LEU A N 1
ATOM 1761 C CA . LEU A 1 237 ? -25.759 1.701 19.758 1.00 80.75 237 LEU A CA 1
ATOM 1762 C C . LEU A 1 237 ? -26.611 1.088 18.638 1.00 80.75 237 LEU A C 1
ATOM 1764 O O . LEU A 1 237 ? -27.579 1.698 18.187 1.00 80.75 237 LEU A O 1
ATOM 1768 N N . VAL A 1 238 ? -26.252 -0.113 18.178 1.00 74.06 238 VAL A N 1
ATOM 1769 C CA . VAL A 1 238 ? -27.110 -0.854 17.247 1.00 74.06 238 VAL A CA 1
ATOM 1770 C C . VAL A 1 238 ? -28.293 -1.378 18.054 1.00 74.06 238 VAL A C 1
ATOM 1772 O O . VAL A 1 238 ? -28.096 -2.188 18.960 1.00 74.06 238 VAL A O 1
ATOM 1775 N N . GLU A 1 239 ? -29.516 -0.937 17.747 1.00 56.38 239 GLU A N 1
ATOM 1776 C CA . GLU A 1 239 ? -30.707 -1.611 18.265 1.00 56.38 239 GLU A CA 1
ATOM 1777 C C . GLU A 1 239 ? -30.685 -3.055 17.763 1.00 56.38 239 GLU A C 1
ATOM 1779 O O . GLU A 1 239 ? -30.738 -3.328 16.561 1.00 56.38 239 GLU A O 1
ATOM 1784 N N . VAL A 1 240 ? -30.548 -3.998 18.693 1.00 48.72 240 VAL A N 1
ATOM 1785 C CA . VAL A 1 240 ? -30.682 -5.417 18.387 1.00 48.72 240 VAL A CA 1
ATOM 1786 C C . VAL A 1 240 ? -32.157 -5.650 18.086 1.00 48.72 240 VAL A C 1
ATOM 1788 O O . VAL A 1 240 ? -32.954 -5.873 18.995 1.00 48.72 240 VAL A O 1
ATOM 1791 N N . VAL A 1 241 ? -32.533 -5.575 16.810 1.00 37.75 241 VAL A N 1
ATOM 1792 C CA . VAL A 1 241 ? -33.814 -6.111 16.352 1.00 37.75 241 VAL A CA 1
ATOM 1793 C C . VAL A 1 241 ? -33.732 -7.617 16.586 1.00 37.75 241 VAL A C 1
ATOM 1795 O O . VAL A 1 241 ? -33.033 -8.327 15.864 1.00 37.75 241 VAL A O 1
ATOM 1798 N N . GLN A 1 242 ? -34.358 -8.085 17.668 1.00 35.12 242 GLN A N 1
ATOM 1799 C CA . GLN A 1 242 ? -34.554 -9.510 17.906 1.00 35.12 242 GLN A CA 1
ATOM 1800 C C . GLN A 1 242 ? -35.356 -10.062 16.722 1.00 35.12 242 GLN A C 1
ATOM 1802 O O . GLN A 1 242 ? -36.489 -9.638 16.496 1.00 35.12 242 GLN A O 1
ATOM 1807 N N . ALA A 1 243 ? -34.721 -10.936 15.942 1.00 37.31 243 ALA A N 1
ATOM 1808 C CA . ALA A 1 243 ? -35.386 -11.772 14.950 1.00 37.31 243 ALA A CA 1
ATOM 1809 C C . ALA A 1 243 ? -36.026 -12.984 15.632 1.00 37.31 243 ALA A C 1
ATOM 1811 O O . ALA A 1 243 ? -35.413 -13.494 16.601 1.00 37.31 243 ALA A O 1
#

Nearest PDB structures (foldseek):
  2iv2-assembly1_X  TM=7.140E-01  e=9.573E-11  Escherichia coli
  7vw6-assembly1_A  TM=6.907E-01  e=3.253E-11  Methylorubrum extorquens AM1
  7z7s-assembly1_G  TM=7.039E-01  e=4.608E-08  Escherichia coli str. K-12 substr. MC4100
  8e9h-assembly1_G  TM=7.470E-01  e=1.106E-06  Mycolicibacterium smegmatis MC2 155
  7p61-assembly1_G  TM=6.961E-01  e=5.073E-07  Escherichia coli BL21(DE3)

Solvent-accessible surface area (backbone atoms only — not comparable to full-atom values): 14667 Å² total; per-residue (Å²): 134,54,76,71,58,73,74,43,96,72,80,82,62,60,44,53,74,50,36,34,66,45,74,49,71,46,96,85,42,34,36,32,51,51,61,51,79,46,78,59,66,84,89,34,37,51,64,62,50,53,52,28,56,52,29,49,75,71,73,38,85,56,80,43,97,44,59,80,62,35,48,57,54,51,25,72,73,38,75,58,38,55,95,59,44,70,66,63,20,43,42,63,75,93,61,85,75,74,36,47,55,97,63,83,55,99,45,99,56,69,52,75,76,80,57,36,74,34,44,69,50,62,83,70,80,80,62,93,67,79,75,85,70,82,67,86,76,74,79,69,58,96,89,44,32,35,29,36,56,36,88,57,83,53,40,62,42,95,86,47,70,90,35,89,80,48,47,86,63,40,59,74,50,36,39,35,22,10,57,71,48,25,55,74,68,73,47,50,68,70,36,61,28,30,43,34,40,95,90,44,68,38,78,24,29,33,37,67,31,82,86,41,58,77,58,36,28,42,32,52,42,54,52,79,55,90,50,92,52,62,40,62,44,48,82,40,78,55,81,80,77,81,128

Foldseek 3Di:
DDPVQVPDPDDAAAFDPQQAWAWDQDPQQFIAIDGRPDHGDDPHDHPVVVVQVVCVVVVHHDDPPDNQRVLVVVCVVDVQNPPPHPVQNQDDDDDPPRAQPPPHDDDPDNDDDRRGDTDHGDPDPDDPPPPDDPPDDDDDDPLWAWEFEDEDPQELPPPQCVDPVSPVVYDAWEKEAEPVNCVVQVHDAQAWKWKDFPNDIDIHGYHHDNVDDHRYIYTYPNHRDPDPGTGTMDIGHPPPPDD

pLDDT: mean 84.84, std 12.89, range [35.12, 98.06]

Secondary structure (DSSP, 8-state):
--HHHHT-S--PPBPPGGGS-EEEE-TTSEEEEE---SPPPTT-B-HHHHHHHHHHHTT-----SSHHHHHHHHHHH-GGGTT--HHHHT-----SS--SSSS----S--S---S---EEPP-----S-------PPPP--TT-EEEEEE--TT-S-TTTTT-TTTGGGSPPPEEEE-HHHHHHTT--TT-EEEEEETTEEEEEEEEE-TTSPTTEEEEETTSSS--SS-EEEEEEE------